Protein AF-A0A820KNE7-F1 (afdb_monomer_lite)

Sequence (239 aa):
NTIDEIVLHLETNQNQSVKHLTWHYEMLQKHEEEEENKPKLEQQICINPHEDADQHPFRLLVAPSRFLTDLTWINDERVKELLPGMVKIRIHCVGINFRDVLKSRGLYPHTRTFAQLDQDQPHVDRDTAPGSDFVGTIVRTCPTTKFQPGDRVVGISAHGVLHSHAVVHSSQIICIPSDFPLTDEQLSVMPAVCLTVIYSLKYRVHLRAGQTVLIHAATGGAGQICIQYCQYIGARVIA

pLDDT: mean 77.76, std 22.0, range [31.91, 98.31]

Foldseek 3Di:
DVVVVVLVVLVVDPDPVSVVVVVVVVVVVVVVVVVVCVVVQVVFFDPDCPPPCPPFKWAWDLDPVLDPVPTTIGTDPPDDDDDAQKFKWQFDDFAFDPLLNCLSNVNHPCPVVVVVVPPPDPPDCLDSHGTFWTWTFTCGDDPNAPDDGGFTKIFTDSRHDRISMDMDGNVGIDGDDPVRPDDRHRRRNDHVLVCVLCCCDCPPVVDAAAAEDEQPPLVDPSNVNNVVVCVVRNYHYDD

Organism: NCBI:txid433720

Radius of gyration: 22.9 Å; chains: 1; bounding box: 75×35×48 Å

Structure (mmCIF, N/CA/C/O backbone):
data_AF-A0A820KNE7-F1
#
_entry.id   AF-A0A820KNE7-F1
#
loop_
_atom_site.group_PDB
_atom_site.id
_atom_site.type_symbol
_atom_site.label_atom_id
_atom_site.label_alt_id
_atom_site.label_comp_id
_atom_site.label_asym_id
_atom_site.label_entity_id
_atom_site.label_seq_id
_atom_site.pdbx_PDB_ins_code
_atom_site.Cartn_x
_atom_site.Cartn_y
_atom_site.Cartn_z
_atom_site.occupancy
_atom_site.B_iso_or_equiv
_atom_site.auth_seq_id
_atom_site.auth_comp_id
_atom_site.auth_asym_id
_atom_site.auth_atom_id
_atom_site.pdbx_PDB_model_num
ATOM 1 N N . ASN A 1 1 ? 53.962 -9.055 6.353 1.00 54.31 1 ASN A N 1
ATOM 2 C CA . ASN A 1 1 ? 54.910 -9.654 7.324 1.00 54.31 1 ASN A CA 1
ATOM 3 C C . ASN A 1 1 ? 54.547 -9.385 8.779 1.00 54.31 1 ASN A C 1
ATOM 5 O O . ASN A 1 1 ? 54.303 -10.359 9.461 1.00 54.31 1 ASN A O 1
ATOM 9 N N . THR A 1 2 ? 54.422 -8.144 9.273 1.00 45.78 2 THR A N 1
ATOM 10 C CA . THR A 1 2 ? 53.964 -7.910 10.670 1.00 45.78 2 THR A CA 1
ATOM 11 C C . THR A 1 2 ? 52.441 -8.008 10.839 1.00 45.78 2 THR A C 1
ATOM 13 O O . THR A 1 2 ? 51.958 -8.353 11.908 1.00 45.78 2 THR A O 1
ATOM 16 N N . ILE A 1 3 ? 51.672 -7.716 9.783 1.00 41.72 3 ILE A N 1
ATOM 17 C CA . ILE A 1 3 ? 50.199 -7.785 9.798 1.00 41.72 3 ILE A CA 1
ATOM 18 C C . ILE A 1 3 ? 49.717 -9.239 9.746 1.00 41.72 3 ILE A C 1
ATOM 20 O O . ILE A 1 3 ? 48.839 -9.612 10.516 1.00 41.72 3 ILE A O 1
ATOM 24 N N . ASP A 1 4 ? 50.339 -10.072 8.914 1.00 45.38 4 ASP A N 1
ATOM 25 C CA . ASP A 1 4 ? 49.953 -11.480 8.753 1.00 45.38 4 ASP A CA 1
ATOM 26 C C . ASP A 1 4 ? 50.187 -12.293 10.038 1.00 45.38 4 ASP A C 1
ATOM 28 O O . ASP A 1 4 ? 49.366 -13.130 10.406 1.00 45.38 4 ASP A O 1
ATOM 32 N N . GLU A 1 5 ? 51.253 -11.986 10.787 1.00 47.03 5 GLU A N 1
ATOM 33 C CA . GLU A 1 5 ? 51.517 -12.590 12.101 1.00 47.03 5 GLU A CA 1
ATOM 34 C C . GLU A 1 5 ? 50.499 -12.150 13.166 1.00 47.03 5 GLU A C 1
ATOM 36 O O . GLU A 1 5 ? 50.118 -12.950 14.021 1.00 47.03 5 GLU A O 1
ATOM 41 N N . ILE A 1 6 ? 50.004 -10.908 13.094 1.00 46.78 6 ILE A N 1
ATOM 42 C CA . ILE A 1 6 ? 48.945 -10.406 13.983 1.00 46.78 6 ILE A CA 1
ATOM 43 C C . ILE A 1 6 ? 47.608 -11.082 13.654 1.00 46.78 6 ILE A C 1
ATOM 45 O O . ILE A 1 6 ? 46.899 -11.485 14.574 1.00 46.78 6 ILE A O 1
ATOM 49 N N . VAL A 1 7 ? 47.274 -11.268 12.373 1.00 50.38 7 VAL A N 1
ATOM 50 C CA . VAL A 1 7 ? 46.043 -11.961 11.951 1.00 50.38 7 VAL A CA 1
ATOM 51 C C . VAL A 1 7 ? 46.057 -13.423 12.402 1.00 50.38 7 VAL A C 1
ATOM 53 O O . VAL A 1 7 ? 45.104 -13.866 13.038 1.00 50.38 7 VAL A O 1
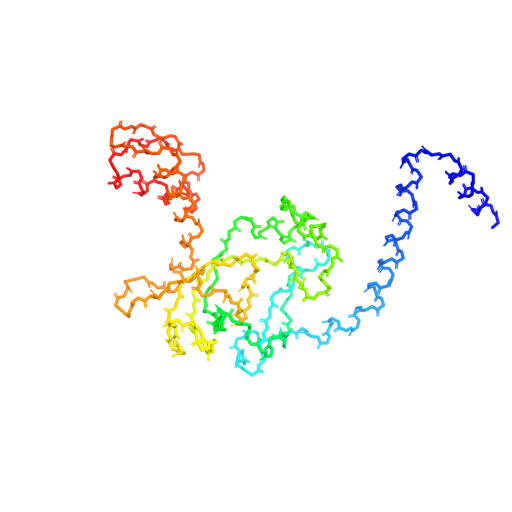ATOM 56 N N . LEU A 1 8 ? 47.168 -14.144 12.215 1.00 50.00 8 LEU A N 1
ATOM 57 C CA . LEU A 1 8 ? 47.288 -15.549 12.633 1.00 50.00 8 LEU A CA 1
ATOM 58 C C . LEU A 1 8 ? 47.199 -15.722 14.168 1.00 50.00 8 LEU A C 1
ATOM 60 O O . LEU A 1 8 ? 46.616 -16.683 14.681 1.00 50.00 8 LEU A O 1
ATOM 64 N N . HIS A 1 9 ? 47.754 -14.769 14.927 1.00 48.66 9 HIS A N 1
ATOM 65 C CA . HIS A 1 9 ? 47.694 -14.767 16.394 1.00 48.66 9 HIS A CA 1
ATOM 66 C C . HIS A 1 9 ? 46.295 -14.422 16.937 1.00 48.66 9 HIS A C 1
ATOM 68 O O . HIS A 1 9 ? 45.914 -14.844 18.032 1.00 48.66 9 HIS A O 1
ATOM 74 N N . LEU A 1 10 ? 45.511 -13.668 16.164 1.00 42.69 10 LEU A N 1
ATOM 75 C CA . LEU A 1 10 ? 44.127 -13.332 16.477 1.00 42.69 10 LEU A CA 1
ATOM 76 C C . LEU A 1 10 ? 43.152 -14.452 16.064 1.00 42.69 10 LEU A C 1
ATOM 78 O O . LEU A 1 10 ? 42.182 -14.691 16.774 1.00 42.69 10 LEU A O 1
ATOM 82 N N . GLU A 1 11 ? 43.418 -15.199 14.992 1.00 46.94 11 GLU A N 1
ATOM 83 C CA . GLU A 1 11 ? 42.582 -16.336 14.560 1.00 46.94 11 GLU A CA 1
ATOM 84 C C . GLU A 1 11 ? 42.648 -17.544 15.507 1.00 46.94 11 GLU A C 1
ATOM 86 O O . GLU A 1 11 ? 41.662 -18.264 15.681 1.00 46.94 11 GLU A O 1
ATOM 91 N N . THR A 1 12 ? 43.790 -17.751 16.166 1.00 52.97 12 THR A N 1
ATOM 92 C CA . THR A 1 12 ? 43.990 -18.850 17.130 1.00 52.97 12 THR A CA 1
ATOM 93 C C . THR A 1 12 ? 43.339 -18.598 18.493 1.00 52.97 12 THR A C 1
ATOM 95 O O . THR A 1 12 ? 43.062 -19.548 19.226 1.00 52.97 12 THR A O 1
ATOM 98 N N . ASN A 1 13 ? 43.014 -17.344 18.821 1.00 47.03 13 ASN A N 1
ATOM 99 C CA . ASN A 1 13 ? 42.253 -16.984 20.014 1.00 47.03 13 ASN A CA 1
ATOM 100 C C . ASN A 1 13 ? 40.797 -16.707 19.627 1.00 47.03 13 ASN A C 1
ATOM 102 O O . ASN A 1 13 ? 40.496 -15.674 19.039 1.00 47.03 13 ASN A O 1
ATOM 106 N N . GLN A 1 14 ? 39.876 -17.607 19.988 1.00 49.91 14 GLN A N 1
ATOM 107 C CA . GLN A 1 14 ? 38.431 -17.481 19.733 1.00 49.91 14 GLN A CA 1
ATOM 108 C C . GLN A 1 14 ? 37.774 -16.318 20.510 1.00 49.91 14 GLN A C 1
ATOM 110 O O . GLN A 1 14 ? 36.895 -16.521 21.345 1.00 49.91 14 GLN A O 1
ATOM 115 N N . ASN A 1 15 ? 38.169 -15.079 20.230 1.00 47.88 15 ASN A N 1
ATOM 116 C CA . ASN A 1 15 ? 37.560 -13.874 20.769 1.00 47.88 15 ASN A CA 1
ATOM 117 C C . ASN A 1 15 ? 36.723 -13.191 19.684 1.00 47.88 15 ASN A C 1
ATOM 119 O O . ASN A 1 15 ? 37.193 -12.922 18.578 1.00 47.88 15 ASN A O 1
ATOM 123 N N . GLN A 1 16 ? 35.465 -12.883 20.012 1.00 46.56 16 GLN A N 1
ATOM 124 C CA . GLN A 1 16 ? 34.493 -12.243 19.110 1.00 46.56 16 GLN A CA 1
ATOM 125 C C . GLN A 1 16 ? 35.001 -10.932 18.478 1.00 46.56 16 GLN A C 1
ATOM 127 O O . GLN A 1 16 ? 34.547 -10.555 17.400 1.00 46.56 16 GLN A O 1
ATOM 132 N N . SER A 1 17 ? 35.978 -10.276 19.103 1.00 41.97 17 SER A N 1
ATOM 133 C CA . SER A 1 17 ? 36.625 -9.052 18.623 1.00 41.97 17 SER A CA 1
ATOM 134 C C . SER A 1 17 ? 37.390 -9.236 17.304 1.00 41.97 17 SER A C 1
ATOM 136 O O . SER A 1 17 ? 37.474 -8.300 16.515 1.00 41.97 17 SER A O 1
ATOM 138 N N . VAL A 1 18 ? 37.909 -10.439 17.031 1.00 43.34 18 VAL A N 1
ATOM 139 C CA . VAL A 1 18 ? 38.691 -10.738 15.816 1.00 43.34 18 VAL A CA 1
ATOM 140 C C . VAL A 1 18 ? 37.779 -10.885 14.606 1.00 43.34 18 VAL A C 1
ATOM 142 O O . VAL A 1 18 ? 38.032 -10.275 13.574 1.00 43.34 18 VAL A O 1
ATOM 145 N N . LYS A 1 19 ? 36.631 -11.556 14.776 1.00 43.91 19 LYS A N 1
ATOM 146 C CA . LYS A 1 19 ? 35.581 -11.633 13.744 1.00 43.91 19 LYS A CA 1
ATOM 147 C C . LYS A 1 19 ? 35.115 -10.251 13.285 1.00 43.91 19 LYS A C 1
ATOM 149 O O . LYS A 1 19 ? 34.770 -10.080 12.124 1.00 43.91 19 LYS A O 1
ATOM 154 N N . HIS A 1 20 ? 35.117 -9.265 14.181 1.00 39.12 20 HIS A N 1
ATOM 155 C CA . HIS A 1 20 ? 34.718 -7.897 13.857 1.00 39.12 20 HIS A CA 1
ATOM 156 C C . HIS A 1 20 ? 35.764 -7.147 13.010 1.00 39.12 20 HIS A C 1
ATOM 158 O O . HIS A 1 20 ? 35.392 -6.304 12.195 1.00 39.12 20 HIS A O 1
ATOM 164 N N . LEU A 1 21 ? 37.058 -7.447 13.181 1.00 36.91 21 LEU A N 1
ATOM 165 C CA . LEU A 1 21 ? 38.153 -6.824 12.427 1.00 36.91 21 LEU A CA 1
ATOM 166 C C . LEU A 1 21 ? 38.341 -7.469 11.049 1.00 36.91 21 LEU A C 1
ATOM 168 O O . LEU A 1 21 ? 38.461 -6.741 10.066 1.00 36.91 21 LEU A O 1
ATOM 172 N N . THR A 1 22 ? 38.266 -8.801 10.955 1.00 42.16 22 THR A N 1
ATOM 173 C CA . THR A 1 22 ? 38.274 -9.513 9.664 1.00 42.16 22 THR A CA 1
ATOM 174 C C . THR A 1 22 ? 3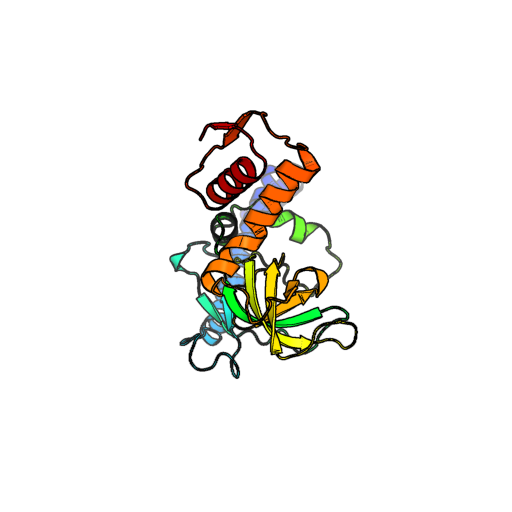7.066 -9.104 8.813 1.00 42.16 22 THR A C 1
ATOM 176 O O . THR A 1 22 ? 37.216 -8.815 7.632 1.00 42.16 22 THR A O 1
ATOM 179 N N . TRP A 1 23 ? 35.891 -8.923 9.434 1.00 43.69 23 TRP A N 1
ATOM 180 C CA . TRP A 1 23 ? 34.695 -8.403 8.760 1.00 43.69 23 TRP A CA 1
ATOM 181 C C . TRP A 1 23 ? 34.839 -6.948 8.289 1.00 43.69 23 TRP A C 1
ATOM 183 O O . TRP A 1 23 ? 34.362 -6.608 7.211 1.00 43.69 23 TRP A O 1
ATOM 193 N N . HIS A 1 24 ? 35.502 -6.076 9.061 1.00 38.62 24 HIS A N 1
ATOM 194 C CA . HIS A 1 24 ? 35.775 -4.702 8.619 1.00 38.62 24 HIS A CA 1
ATOM 195 C C . HIS A 1 24 ? 36.691 -4.676 7.389 1.00 38.62 24 HIS A C 1
ATOM 197 O O . HIS A 1 24 ? 36.483 -3.867 6.492 1.00 38.62 24 HIS A O 1
ATOM 203 N N . TYR A 1 25 ? 37.672 -5.579 7.332 1.00 40.03 25 TYR A N 1
ATOM 204 C CA . TYR A 1 25 ? 38.573 -5.718 6.191 1.00 40.03 25 TYR A CA 1
ATOM 205 C C . TYR A 1 25 ? 37.847 -6.266 4.950 1.00 40.03 25 TYR A C 1
ATOM 207 O O . TYR A 1 25 ? 37.956 -5.690 3.872 1.00 40.03 25 TYR A O 1
ATOM 215 N N . GLU A 1 26 ? 37.010 -7.294 5.112 1.00 43.22 26 GLU A N 1
ATOM 216 C CA . GLU A 1 26 ? 36.145 -7.822 4.043 1.00 43.22 26 GLU A CA 1
ATOM 217 C C . GLU A 1 26 ? 35.104 -6.794 3.556 1.00 43.22 26 GLU A C 1
ATOM 219 O O . GLU A 1 26 ? 34.767 -6.766 2.375 1.00 43.22 26 GLU A O 1
ATOM 224 N N . MET A 1 27 ? 34.600 -5.923 4.440 1.00 42.47 27 MET A N 1
ATOM 225 C CA . MET A 1 27 ? 33.712 -4.807 4.080 1.00 42.47 27 MET A CA 1
ATOM 226 C C . MET A 1 27 ? 34.433 -3.720 3.286 1.00 42.47 27 MET A C 1
ATOM 228 O O . MET A 1 27 ? 33.837 -3.160 2.371 1.00 42.47 27 MET A O 1
ATOM 232 N N . LEU A 1 28 ? 35.691 -3.418 3.616 1.00 37.81 28 LEU A N 1
ATOM 233 C CA . LEU A 1 28 ? 36.501 -2.472 2.846 1.00 37.81 28 LEU A CA 1
ATOM 234 C C . LEU A 1 28 ? 36.795 -3.020 1.445 1.00 37.81 28 LEU A C 1
ATOM 236 O O . LEU A 1 28 ? 36.650 -2.279 0.479 1.00 37.81 28 LEU A O 1
ATOM 240 N N . GLN A 1 29 ? 37.068 -4.323 1.318 1.00 40.75 29 GLN A N 1
ATOM 241 C CA . GLN A 1 29 ? 37.230 -4.958 0.005 1.00 40.75 29 GLN A CA 1
ATOM 242 C C . GLN A 1 29 ? 35.920 -5.030 -0.793 1.00 40.75 29 GLN A C 1
ATOM 244 O O . GLN A 1 29 ? 35.926 -4.776 -1.992 1.00 40.75 29 GLN A O 1
ATOM 249 N N . LYS A 1 30 ? 34.772 -5.277 -0.145 1.00 47.22 30 LYS A N 1
ATOM 250 C CA . LYS A 1 30 ? 33.457 -5.182 -0.809 1.00 47.22 30 LYS A CA 1
ATOM 251 C C . LYS A 1 30 ? 33.106 -3.763 -1.241 1.00 47.22 30 LYS A C 1
ATOM 253 O O . LYS A 1 30 ? 32.484 -3.592 -2.281 1.00 47.22 30 LYS A O 1
ATOM 258 N N . HIS A 1 31 ? 33.493 -2.753 -0.464 1.00 43.25 31 HIS A N 1
ATOM 259 C CA . HIS A 1 31 ? 33.342 -1.356 -0.863 1.00 43.25 31 HIS A CA 1
ATOM 260 C C . HIS A 1 31 ? 34.229 -1.009 -2.070 1.00 43.25 31 HIS A C 1
ATOM 262 O O . HIS A 1 31 ? 33.774 -0.266 -2.935 1.00 43.25 31 HIS A O 1
ATOM 268 N N . GLU A 1 32 ? 35.439 -1.571 -2.167 1.00 38.09 32 GLU A N 1
ATOM 269 C CA . GLU A 1 32 ? 36.312 -1.434 -3.345 1.00 38.09 32 GLU A CA 1
ATOM 270 C C . GLU A 1 32 ? 35.742 -2.166 -4.582 1.00 38.09 32 GLU A C 1
ATOM 272 O O . GLU A 1 32 ? 35.725 -1.590 -5.669 1.00 38.09 32 GLU A O 1
ATOM 277 N N . GLU A 1 33 ? 35.168 -3.368 -4.431 1.00 41.47 33 GLU A N 1
ATOM 278 C CA . GLU A 1 33 ? 34.456 -4.075 -5.517 1.00 41.47 33 GLU A CA 1
ATOM 279 C C . GLU A 1 33 ? 33.157 -3.356 -5.953 1.00 41.47 33 GLU A C 1
ATOM 281 O O . GLU A 1 33 ? 32.804 -3.342 -7.137 1.00 41.47 33 GLU A O 1
ATOM 286 N N . GLU A 1 34 ? 32.427 -2.727 -5.023 1.00 45.66 34 GLU A N 1
ATOM 287 C CA . GLU A 1 34 ? 31.260 -1.885 -5.331 1.00 45.66 34 GLU A CA 1
ATOM 288 C C . GLU A 1 34 ? 31.659 -0.576 -6.039 1.00 45.66 34 GLU A C 1
ATOM 290 O O . GLU A 1 34 ? 30.926 -0.108 -6.917 1.00 45.66 34 GLU A O 1
ATOM 295 N N . GLU A 1 35 ? 32.831 -0.005 -5.730 1.00 38.88 35 GLU A N 1
ATOM 296 C CA . GLU A 1 35 ? 33.394 1.126 -6.479 1.00 38.88 35 GLU A CA 1
ATOM 297 C C . GLU A 1 35 ? 33.803 0.743 -7.905 1.00 38.88 35 GLU A C 1
ATOM 299 O O . GLU A 1 35 ? 33.579 1.532 -8.825 1.00 38.88 35 GLU A O 1
ATOM 304 N N . GLU A 1 36 ? 34.303 -0.473 -8.129 1.00 41.84 36 GLU A N 1
ATOM 305 C CA . GLU A 1 36 ? 34.643 -0.976 -9.468 1.00 41.84 36 GLU A CA 1
ATOM 306 C C . GLU A 1 36 ? 33.392 -1.182 -10.359 1.00 41.84 36 GLU A C 1
ATOM 308 O O . GLU A 1 36 ? 33.470 -1.149 -11.590 1.00 41.84 36 GLU A O 1
ATOM 313 N N . ASN A 1 37 ? 32.200 -1.296 -9.751 1.00 43.31 37 ASN A N 1
ATOM 314 C CA . ASN A 1 37 ? 30.901 -1.413 -10.433 1.00 43.31 37 ASN A CA 1
ATOM 315 C C . ASN A 1 37 ? 30.123 -0.084 -10.589 1.00 43.31 37 ASN A C 1
ATOM 317 O O . ASN A 1 37 ? 29.091 -0.076 -11.273 1.00 43.31 37 ASN A O 1
ATOM 321 N N . LYS A 1 38 ? 30.611 1.050 -10.050 1.00 41.19 38 LYS A N 1
ATOM 322 C CA . LYS A 1 38 ? 30.052 2.404 -10.302 1.00 41.19 38 LYS A CA 1
ATOM 323 C C . LYS A 1 38 ? 29.743 2.696 -11.784 1.00 41.19 38 LYS A C 1
ATOM 325 O O . LYS A 1 38 ? 28.638 3.175 -12.051 1.00 41.19 38 LYS A O 1
ATOM 330 N N . PRO A 1 39 ? 30.616 2.359 -12.762 1.00 34.31 39 PRO A N 1
ATOM 331 C CA . PRO A 1 39 ? 30.352 2.689 -14.162 1.00 34.31 39 PRO A CA 1
ATOM 332 C C . PRO A 1 39 ? 29.144 1.955 -14.778 1.00 34.31 39 PRO A C 1
ATOM 334 O O . PRO A 1 39 ? 28.647 2.391 -15.813 1.00 34.31 39 PRO A O 1
ATOM 337 N N . LYS A 1 40 ? 28.629 0.869 -14.168 1.00 49.03 40 LYS A N 1
ATOM 338 C CA . LYS A 1 40 ? 27.424 0.159 -14.654 1.00 49.03 40 LYS A CA 1
ATOM 339 C C . LYS A 1 40 ? 26.108 0.740 -14.132 1.00 49.03 40 LYS A C 1
ATOM 341 O O . LYS A 1 40 ? 25.086 0.589 -14.796 1.00 49.03 40 LYS A O 1
ATOM 346 N N . LEU A 1 41 ? 26.115 1.394 -12.969 1.00 47.97 41 LEU A N 1
ATOM 347 C CA . LEU A 1 41 ? 24.926 2.022 -12.376 1.00 47.97 41 LEU A CA 1
ATOM 348 C C . LEU A 1 41 ? 24.608 3.373 -13.029 1.00 47.97 41 LEU A C 1
ATOM 350 O O . LEU A 1 41 ? 23.441 3.667 -13.282 1.00 47.97 41 LEU A O 1
ATOM 354 N N . GLU A 1 42 ? 25.634 4.149 -13.387 1.00 48.25 42 GLU A N 1
ATOM 355 C CA . GLU A 1 42 ? 25.482 5.422 -14.111 1.00 48.25 42 GLU A CA 1
ATOM 356 C C . GLU A 1 42 ? 24.842 5.239 -15.500 1.00 48.25 42 GLU A C 1
ATOM 358 O O . GLU A 1 42 ? 24.100 6.101 -15.963 1.00 48.25 42 GLU A O 1
ATOM 363 N N . GLN A 1 43 ? 25.050 4.079 -16.135 1.00 49.41 43 GLN A N 1
ATOM 364 C CA . GLN A 1 43 ? 24.477 3.728 -17.443 1.00 49.41 43 GLN A CA 1
ATOM 365 C C . GLN A 1 43 ? 22.999 3.298 -17.390 1.00 49.41 43 GLN A C 1
ATOM 367 O O . GLN A 1 43 ? 22.394 3.074 -18.436 1.00 49.41 43 GLN A O 1
ATOM 372 N N . GLN A 1 44 ? 22.410 3.168 -16.196 1.00 58.12 44 GLN A N 1
ATOM 373 C CA . GLN A 1 44 ? 21.018 2.736 -16.008 1.00 58.12 44 GLN A CA 1
ATOM 374 C C . GLN A 1 44 ? 20.102 3.848 -15.490 1.00 58.12 44 GLN A C 1
ATOM 376 O O . GLN A 1 44 ? 18.916 3.592 -15.287 1.00 58.12 44 GLN A O 1
ATOM 381 N N . ILE A 1 45 ? 20.630 5.056 -15.264 1.00 61.62 45 ILE A N 1
ATOM 382 C CA . ILE A 1 45 ? 19.869 6.187 -14.728 1.00 61.62 45 ILE A CA 1
ATOM 383 C C . ILE A 1 45 ? 18.779 6.588 -15.726 1.00 61.62 45 ILE A C 1
ATOM 385 O O . ILE A 1 45 ? 19.052 6.968 -16.864 1.00 61.62 45 ILE A O 1
ATOM 389 N N . CYS A 1 46 ? 17.527 6.527 -15.280 1.00 58.69 46 CYS A N 1
ATOM 390 C CA . CYS A 1 46 ? 16.385 6.988 -16.052 1.00 58.69 46 CYS A CA 1
ATOM 391 C C . CYS A 1 46 ? 16.288 8.512 -15.916 1.00 58.69 46 CYS A C 1
ATOM 393 O O . CYS A 1 46 ? 15.959 9.031 -14.849 1.00 58.69 46 CYS A O 1
ATOM 395 N N . ILE A 1 47 ? 16.602 9.229 -16.997 1.00 57.69 47 ILE A N 1
ATOM 396 C CA . ILE A 1 47 ? 16.692 10.697 -16.990 1.00 57.69 47 ILE A CA 1
ATOM 397 C C . ILE A 1 47 ? 15.292 11.345 -16.975 1.00 57.69 47 ILE A C 1
ATOM 399 O O . ILE A 1 47 ? 15.140 12.407 -16.384 1.00 57.69 47 ILE A O 1
ATOM 403 N N . ASN A 1 48 ? 14.259 10.676 -17.519 1.00 60.84 48 ASN A N 1
ATOM 404 C CA . ASN A 1 48 ? 12.874 11.174 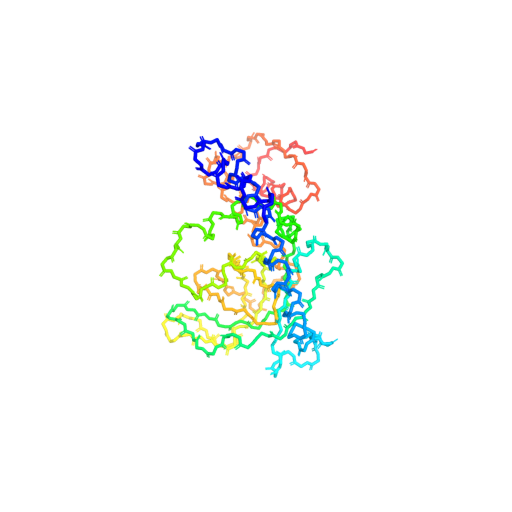-17.587 1.00 60.84 48 ASN A CA 1
ATOM 405 C C . ASN A 1 48 ? 11.832 10.072 -17.268 1.00 60.84 48 ASN A C 1
ATOM 407 O O . ASN A 1 48 ? 11.287 9.456 -18.186 1.00 60.84 48 ASN A O 1
ATOM 411 N N . PRO A 1 49 ? 11.470 9.841 -15.993 1.00 60.69 49 PRO A N 1
ATOM 412 C CA . PRO A 1 49 ? 10.550 8.772 -15.575 1.00 60.69 49 PRO A CA 1
ATOM 413 C C . PRO A 1 49 ? 9.062 8.998 -15.939 1.00 60.69 49 PRO A C 1
ATOM 415 O O . PRO A 1 49 ? 8.180 8.388 -15.348 1.00 60.69 49 PRO A O 1
ATOM 418 N N . HIS A 1 50 ? 8.717 9.858 -16.897 1.00 61.25 50 HIS A N 1
ATOM 419 C CA . HIS A 1 50 ? 7.306 10.135 -17.220 1.00 61.25 50 HIS A CA 1
ATOM 420 C C . HIS A 1 50 ? 6.958 10.064 -18.706 1.00 61.25 50 HIS A C 1
ATOM 422 O O . HIS A 1 50 ? 5.825 9.717 -19.030 1.00 61.25 50 HIS A O 1
ATOM 428 N N . GLU A 1 51 ? 7.899 10.339 -19.609 1.00 61.72 51 GLU A N 1
ATOM 429 C CA . GLU A 1 51 ? 7.577 10.470 -21.036 1.00 61.72 51 GLU A CA 1
ATOM 430 C C . GLU A 1 51 ? 7.547 9.128 -21.779 1.00 61.72 51 GLU A C 1
ATOM 432 O O . GLU A 1 51 ? 6.872 9.033 -22.799 1.00 61.72 51 GLU A O 1
ATOM 437 N N . ASP A 1 52 ? 8.201 8.078 -21.256 1.00 66.06 52 ASP A N 1
ATOM 438 C CA . ASP A 1 52 ? 8.292 6.794 -21.967 1.00 66.06 52 ASP A CA 1
ATOM 439 C C . ASP A 1 52 ? 8.268 5.538 -21.076 1.00 66.06 52 ASP A C 1
ATOM 441 O O . ASP A 1 52 ? 8.903 4.524 -21.359 1.00 66.06 52 ASP A O 1
ATO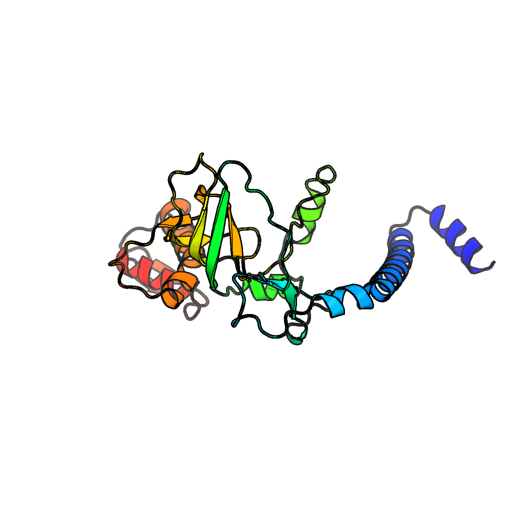M 445 N N . ALA A 1 53 ? 7.509 5.583 -19.979 1.00 74.75 53 ALA A N 1
ATOM 446 C CA . ALA A 1 53 ? 7.420 4.486 -19.007 1.00 74.75 53 ALA A CA 1
ATOM 447 C C . ALA A 1 53 ? 6.925 3.144 -19.596 1.00 74.75 53 ALA A C 1
ATOM 449 O O . ALA A 1 53 ? 7.166 2.089 -19.006 1.00 74.75 53 ALA A O 1
ATOM 450 N N . ASP A 1 54 ? 6.200 3.179 -20.723 1.00 77.25 54 ASP A N 1
ATOM 451 C CA . ASP A 1 54 ? 5.713 1.980 -21.421 1.00 77.25 54 ASP A CA 1
ATOM 452 C C . ASP A 1 54 ? 6.812 1.268 -22.214 1.00 77.25 54 ASP A C 1
ATOM 454 O O . ASP A 1 54 ? 6.836 0.036 -22.232 1.00 77.25 54 ASP A O 1
ATOM 458 N N . GLN A 1 55 ? 7.724 2.013 -22.848 1.00 76.31 55 GLN A N 1
ATOM 459 C CA . GLN A 1 55 ? 8.844 1.428 -23.597 1.00 76.31 55 GLN A CA 1
ATOM 460 C C . GLN A 1 55 ? 10.061 1.203 -22.699 1.00 76.31 55 GLN A C 1
ATOM 462 O O . GLN A 1 55 ? 10.774 0.216 -22.867 1.00 76.31 55 GLN A O 1
ATOM 467 N N . HIS A 1 56 ? 10.250 2.070 -21.703 1.00 81.81 56 HIS A N 1
ATOM 468 C CA . HIS A 1 56 ? 11.380 2.062 -20.782 1.00 81.81 56 HIS A CA 1
ATOM 469 C C . HIS A 1 56 ? 10.874 2.036 -19.331 1.00 81.81 56 HIS A C 1
ATOM 471 O O . HIS A 1 56 ? 10.817 3.074 -18.661 1.00 81.81 56 HIS A O 1
ATOM 477 N N . PRO A 1 57 ? 10.469 0.857 -18.814 1.00 86.69 57 PRO A N 1
ATOM 478 C CA . PRO A 1 57 ? 10.068 0.740 -17.424 1.00 86.69 57 PRO A CA 1
ATOM 479 C C . PRO A 1 57 ? 11.226 1.121 -16.500 1.00 86.69 57 PRO A C 1
ATOM 481 O O . PRO A 1 57 ? 12.373 0.766 -16.753 1.00 86.69 57 PRO A O 1
ATOM 484 N N . PHE A 1 58 ? 10.919 1.808 -15.407 1.00 87.62 58 PHE A N 1
ATOM 485 C CA . PHE A 1 58 ? 11.882 2.221 -14.387 1.00 87.62 58 PHE A CA 1
ATOM 486 C C . PHE A 1 58 ? 11.415 1.871 -12.970 1.00 87.62 58 PHE A C 1
ATOM 488 O O . PHE A 1 58 ? 10.232 1.586 -12.738 1.00 87.62 58 PHE A O 1
ATOM 495 N N . ARG A 1 59 ? 12.345 1.963 -12.017 1.00 89.44 59 ARG A N 1
ATOM 496 C CA . ARG A 1 59 ? 12.145 1.798 -10.573 1.00 89.44 59 ARG A CA 1
ATOM 497 C C . ARG A 1 59 ? 13.037 2.715 -9.753 1.00 89.44 59 ARG A C 1
ATOM 499 O O . ARG A 1 59 ? 14.083 3.151 -10.227 1.00 89.44 59 ARG A O 1
ATOM 506 N N . LEU A 1 60 ? 12.652 2.960 -8.506 1.00 88.50 60 LEU A N 1
ATOM 507 C CA . LEU A 1 60 ? 13.480 3.693 -7.561 1.00 88.50 60 LEU A CA 1
ATOM 508 C C . LEU A 1 60 ? 14.547 2.769 -6.971 1.00 88.50 60 LEU A C 1
ATOM 510 O O . LEU A 1 60 ? 14.232 1.744 -6.362 1.00 88.50 60 LEU A O 1
ATOM 514 N N . LEU A 1 61 ? 15.807 3.161 -7.114 1.00 84.69 61 LEU A N 1
ATOM 515 C CA . LEU A 1 61 ? 16.939 2.551 -6.439 1.00 84.69 61 LEU A CA 1
ATOM 516 C C . LEU A 1 61 ? 17.205 3.275 -5.116 1.00 84.69 61 LEU A C 1
ATOM 518 O O . LEU A 1 61 ? 17.371 4.496 -5.072 1.00 84.69 61 LEU A O 1
ATOM 522 N N . VAL A 1 62 ? 17.298 2.501 -4.035 1.00 82.12 62 VAL A N 1
ATOM 523 C CA . VAL A 1 62 ? 17.829 2.991 -2.760 1.00 82.12 62 VAL A CA 1
ATOM 524 C C . VAL A 1 62 ? 19.347 2.865 -2.797 1.00 82.12 62 VAL A C 1
ATOM 526 O O . VAL A 1 62 ? 19.872 1.754 -2.749 1.00 82.12 62 VAL A O 1
ATOM 529 N N . ALA A 1 63 ? 20.046 3.998 -2.874 1.00 74.19 63 ALA A N 1
ATOM 530 C CA . ALA A 1 63 ? 21.503 4.020 -2.928 1.00 74.19 63 ALA A CA 1
ATOM 531 C C . ALA A 1 63 ? 22.148 3.418 -1.659 1.00 74.19 63 ALA A C 1
ATOM 533 O O . ALA A 1 63 ? 21.604 3.574 -0.555 1.00 74.19 63 ALA A O 1
ATOM 534 N N . PRO A 1 64 ? 23.341 2.795 -1.773 1.00 72.81 64 PRO A N 1
ATOM 535 C CA . PRO A 1 64 ? 24.090 2.277 -0.625 1.00 72.81 64 PRO A CA 1
ATOM 536 C C . PRO A 1 64 ? 24.379 3.326 0.456 1.00 72.81 64 PRO A C 1
ATOM 538 O O . PRO A 1 64 ? 24.418 2.981 1.635 1.00 72.81 64 PRO A O 1
ATOM 541 N N . SER A 1 65 ? 24.504 4.605 0.078 1.00 74.56 65 SER A N 1
ATOM 542 C CA . SER A 1 65 ? 24.714 5.736 0.996 1.00 74.56 65 SER A CA 1
ATOM 543 C C . SER A 1 65 ? 23.572 5.935 1.999 1.00 74.56 65 SER A C 1
ATOM 545 O O . SER A 1 65 ? 23.761 6.545 3.053 1.00 74.56 65 SER A O 1
ATOM 547 N N . ARG A 1 66 ? 22.367 5.437 1.677 1.00 79.81 66 ARG A N 1
ATOM 548 C CA . ARG A 1 66 ? 21.131 5.605 2.457 1.00 79.81 66 ARG A CA 1
ATOM 549 C C . ARG A 1 66 ? 20.734 7.064 2.697 1.00 79.81 66 ARG A C 1
ATOM 551 O O . ARG A 1 66 ? 19.870 7.320 3.541 1.00 79.81 66 ARG A O 1
ATOM 558 N N . PHE A 1 67 ? 21.318 8.041 2.003 1.00 81.31 67 PHE A N 1
ATOM 559 C CA . PHE A 1 67 ? 20.802 9.408 2.012 1.00 81.31 67 PHE A CA 1
ATOM 560 C C . PHE A 1 67 ? 19.599 9.506 1.075 1.00 81.31 67 PHE A C 1
ATOM 562 O O . PHE A 1 67 ? 19.603 8.962 -0.024 1.00 81.31 67 PHE A O 1
ATOM 569 N N . LEU A 1 68 ? 18.543 10.196 1.517 1.00 86.62 68 LEU A N 1
ATOM 570 C CA . LEU A 1 68 ? 17.330 10.352 0.704 1.00 86.62 68 LEU A CA 1
ATOM 571 C C . LEU A 1 68 ? 17.589 11.165 -0.572 1.00 86.62 68 LEU A C 1
ATOM 573 O O . LEU A 1 68 ? 16.861 11.012 -1.544 1.00 86.62 68 LEU A O 1
ATOM 577 N N . THR A 1 69 ? 18.622 12.007 -0.564 1.00 87.62 69 THR A N 1
ATOM 578 C CA . THR A 1 69 ? 19.074 12.791 -1.721 1.00 87.62 69 THR A CA 1
ATOM 579 C C . THR A 1 69 ? 19.644 11.935 -2.841 1.00 87.62 69 THR A C 1
ATOM 581 O O . THR A 1 69 ? 19.678 12.390 -3.976 1.00 87.62 69 THR A O 1
ATOM 584 N N . ASP A 1 70 ? 20.054 10.705 -2.532 1.00 83.12 70 ASP A N 1
ATOM 585 C CA . ASP A 1 70 ? 20.748 9.822 -3.471 1.00 83.12 70 ASP A CA 1
ATOM 586 C C . ASP A 1 70 ? 19.784 8.786 -4.079 1.00 83.12 70 ASP A C 1
ATOM 588 O O . ASP A 1 70 ? 20.186 7.884 -4.817 1.00 83.12 70 ASP A O 1
ATOM 592 N N . LEU A 1 71 ? 18.488 8.893 -3.763 1.00 85.19 71 LEU A N 1
ATOM 593 C CA . LEU A 1 71 ? 17.443 8.095 -4.392 1.00 85.19 71 LEU A CA 1
ATOM 594 C C . LEU A 1 71 ? 17.411 8.396 -5.891 1.00 85.19 71 LEU A C 1
ATOM 596 O O . LEU A 1 71 ? 17.219 9.539 -6.299 1.00 85.19 71 LEU A O 1
ATOM 600 N N . THR A 1 72 ? 17.585 7.357 -6.703 1.00 85.12 72 THR A N 1
ATOM 601 C CA . THR A 1 72 ? 17.773 7.504 -8.150 1.00 85.12 72 THR A CA 1
ATOM 602 C C . THR A 1 72 ? 16.829 6.579 -8.902 1.00 85.12 72 THR A C 1
ATOM 604 O O . THR A 1 72 ? 16.637 5.430 -8.508 1.00 85.12 72 THR A O 1
ATOM 607 N N . TRP A 1 73 ? 16.232 7.064 -9.987 1.00 87.12 73 TRP A N 1
ATOM 608 C CA . TRP A 1 73 ? 15.446 6.224 -10.886 1.00 87.12 73 TRP A CA 1
ATOM 609 C C . TRP A 1 73 ? 16.372 5.461 -11.828 1.00 87.12 73 TRP A C 1
ATOM 611 O O . TRP A 1 73 ? 17.243 6.060 -12.454 1.00 87.12 73 TRP A O 1
ATOM 621 N N . ILE A 1 74 ? 16.167 4.152 -11.947 1.00 84.94 74 ILE A N 1
ATOM 622 C CA . ILE A 1 74 ? 16.904 3.293 -12.877 1.00 84.94 74 ILE A CA 1
ATOM 623 C C . ILE A 1 74 ? 15.949 2.481 -13.746 1.00 84.94 74 ILE A C 1
ATOM 625 O O . ILE A 1 74 ? 14.820 2.216 -13.330 1.00 84.94 74 ILE A O 1
ATOM 629 N N . ASN A 1 75 ? 16.398 2.055 -14.923 1.00 85.25 75 ASN A N 1
ATOM 630 C CA . ASN A 1 75 ? 15.627 1.154 -15.782 1.00 85.25 75 ASN A CA 1
ATOM 631 C C . ASN A 1 75 ? 15.327 -0.182 -15.067 1.00 85.25 75 ASN A C 1
ATOM 633 O O . ASN A 1 75 ? 16.150 -0.710 -14.317 1.00 85.25 75 ASN A O 1
ATOM 637 N N . ASP A 1 76 ? 14.137 -0.740 -15.299 1.00 82.94 76 ASP A N 1
ATOM 638 C CA . ASP A 1 76 ? 13.670 -2.002 -14.722 1.00 82.94 76 ASP A CA 1
ATOM 639 C C . ASP A 1 76 ? 13.126 -2.963 -15.786 1.00 82.94 76 ASP A C 1
ATOM 641 O O . ASP A 1 76 ? 11.927 -3.070 -16.042 1.00 82.94 76 ASP A O 1
ATOM 645 N N . GLU A 1 77 ? 14.035 -3.736 -16.371 1.00 79.25 77 GLU A N 1
ATOM 646 C CA . GLU A 1 77 ? 13.716 -4.767 -17.363 1.00 79.25 77 GLU A CA 1
ATOM 647 C C . GLU A 1 77 ? 13.603 -6.176 -16.757 1.00 79.25 77 GLU A C 1
ATOM 649 O O . GLU A 1 77 ? 13.524 -7.176 -17.478 1.00 79.25 77 GLU A O 1
ATOM 654 N N . ARG A 1 78 ? 13.608 -6.294 -15.420 1.00 74.25 78 ARG A N 1
ATOM 655 C CA . ARG A 1 78 ? 13.738 -7.592 -14.733 1.00 74.25 78 ARG A CA 1
ATOM 656 C C . ARG A 1 78 ? 12.546 -8.518 -14.972 1.00 74.25 78 ARG A C 1
ATOM 658 O O . ARG A 1 78 ? 12.684 -9.738 -14.916 1.00 74.25 78 ARG A O 1
ATOM 665 N N . VAL A 1 79 ? 11.367 -7.966 -15.263 1.00 71.94 79 VAL A N 1
ATOM 666 C CA . VAL A 1 79 ? 10.140 -8.755 -15.425 1.00 71.94 79 VAL A CA 1
ATOM 667 C C . VAL A 1 79 ? 9.862 -9.070 -16.893 1.00 71.94 79 VAL A C 1
ATOM 669 O O . VAL A 1 79 ? 9.226 -8.286 -17.604 1.00 71.94 79 VAL A O 1
ATOM 672 N N . LYS A 1 80 ? 10.225 -10.289 -17.304 1.00 72.81 80 LYS A N 1
ATOM 673 C CA . LYS A 1 80 ? 9.890 -10.844 -18.628 1.00 72.81 80 LYS A CA 1
ATOM 674 C C . LYS A 1 80 ? 8.646 -11.735 -18.587 1.00 72.81 80 LYS A C 1
ATOM 676 O O . LYS A 1 80 ? 7.694 -11.483 -19.329 1.00 72.81 80 LYS A O 1
ATOM 681 N N . GLU A 1 81 ? 8.565 -12.663 -17.638 1.00 84.06 81 GLU A N 1
ATOM 682 C CA . GLU A 1 81 ? 7.465 -13.636 -17.504 1.00 84.06 81 GLU A CA 1
ATOM 683 C C . GLU A 1 81 ? 6.708 -13.491 -16.173 1.00 84.06 81 GLU A C 1
ATOM 685 O O . GLU A 1 81 ? 7.247 -12.970 -15.198 1.00 84.06 81 GLU A O 1
ATOM 690 N N . LEU A 1 82 ? 5.432 -13.904 -16.138 1.00 88.44 82 LEU A N 1
ATOM 691 C CA . LEU A 1 82 ? 4.607 -13.883 -14.924 1.00 88.44 82 LEU A CA 1
ATOM 692 C C . LEU A 1 82 ? 4.444 -15.290 -14.357 1.00 88.44 82 LEU A C 1
ATOM 694 O O . LEU A 1 82 ? 3.963 -16.187 -15.047 1.00 88.44 82 LEU A O 1
ATOM 698 N N . LEU A 1 83 ? 4.769 -15.448 -13.075 1.00 89.62 83 LEU A N 1
ATOM 699 C CA . LEU A 1 83 ? 4.457 -16.663 -12.327 1.00 89.62 83 LEU A CA 1
ATOM 700 C C . LEU A 1 83 ? 2.932 -16.835 -12.158 1.00 89.62 83 LEU A C 1
ATOM 702 O O . LEU A 1 83 ? 2.187 -15.847 -12.205 1.00 89.62 83 LEU A O 1
ATOM 706 N N . PRO A 1 84 ? 2.445 -18.067 -11.914 1.00 90.19 84 PRO A N 1
ATOM 707 C CA . PRO A 1 84 ? 1.046 -18.313 -11.577 1.00 90.19 84 PRO A CA 1
ATOM 708 C C . PRO A 1 84 ? 0.540 -17.405 -10.451 1.00 90.19 84 PRO A C 1
ATOM 710 O O . PRO A 1 84 ? 1.223 -17.199 -9.452 1.00 90.19 84 PRO A O 1
ATOM 713 N N . GLY A 1 85 ? -0.664 -16.852 -10.615 1.00 89.50 85 GLY A N 1
ATOM 714 C CA . GLY A 1 85 ? -1.277 -15.968 -9.618 1.00 89.50 85 GLY A CA 1
ATOM 715 C C . GLY A 1 85 ? -0.775 -14.519 -9.633 1.00 89.50 85 GLY A C 1
ATOM 716 O O . GLY A 1 85 ? -1.351 -13.689 -8.924 1.00 89.50 85 GLY A O 1
ATOM 717 N N . MET A 1 86 ? 0.242 -14.193 -10.439 1.00 91.88 86 MET A N 1
ATOM 718 C CA . MET A 1 86 ? 0.795 -12.841 -10.555 1.00 91.88 86 MET A CA 1
ATOM 719 C C . MET A 1 86 ? 0.112 -12.014 -11.648 1.00 91.88 86 MET A C 1
ATOM 721 O O . MET A 1 86 ? -0.336 -12.533 -12.676 1.00 91.88 86 MET A O 1
ATOM 725 N N . VAL A 1 87 ? 0.101 -10.698 -11.447 1.00 94.25 87 VAL A N 1
ATOM 726 C CA . VAL A 1 87 ? -0.319 -9.702 -12.440 1.00 94.25 87 VAL A CA 1
ATOM 727 C C . VAL A 1 87 ? 0.746 -8.613 -12.575 1.00 94.25 87 VAL A C 1
ATOM 729 O O . VAL A 1 87 ? 1.405 -8.270 -11.594 1.00 94.25 87 VAL A O 1
ATOM 732 N N . LYS A 1 88 ? 0.923 -8.072 -13.786 1.00 94.25 88 LYS A N 1
ATOM 733 C CA . LYS A 1 88 ? 1.736 -6.876 -14.050 1.00 94.25 88 LYS A CA 1
ATOM 734 C C . LYS A 1 88 ? 0.817 -5.664 -14.105 1.00 94.25 88 LYS A C 1
ATOM 736 O O . LYS A 1 88 ? -0.172 -5.671 -14.840 1.00 94.25 88 LYS A O 1
ATOM 741 N N . ILE A 1 89 ? 1.173 -4.630 -13.360 1.00 95.06 89 ILE A N 1
ATOM 742 C CA . ILE A 1 89 ? 0.377 -3.419 -13.169 1.00 95.06 89 ILE A CA 1
ATOM 743 C C . ILE A 1 89 ? 1.214 -2.227 -13.604 1.00 95.06 89 ILE A C 1
ATOM 745 O O . ILE A 1 89 ? 2.356 -2.113 -13.168 1.00 95.06 89 ILE A O 1
ATOM 749 N N . ARG A 1 90 ? 0.652 -1.349 -14.436 1.00 95.19 90 ARG A N 1
ATOM 750 C CA . ARG A 1 90 ? 1.166 0.005 -14.652 1.00 95.19 90 ARG A CA 1
ATOM 751 C C . ARG A 1 90 ? 0.752 0.859 -13.463 1.00 95.19 90 ARG A C 1
ATOM 753 O O . ARG A 1 90 ? -0.440 1.026 -13.208 1.00 95.19 90 ARG A O 1
ATOM 760 N N . ILE A 1 91 ? 1.729 1.351 -12.718 1.00 95.56 91 ILE A N 1
ATOM 761 C CA . ILE A 1 91 ? 1.506 2.115 -11.494 1.00 95.56 91 ILE A CA 1
ATOM 762 C C . ILE A 1 91 ? 1.151 3.554 -11.861 1.00 95.56 91 ILE A C 1
ATOM 764 O O . ILE A 1 91 ? 1.828 4.180 -12.672 1.00 95.56 91 ILE A O 1
ATOM 768 N N . HIS A 1 92 ? 0.077 4.071 -11.271 1.00 95.00 92 HIS A N 1
ATOM 769 C CA . HIS A 1 92 ? -0.341 5.465 -11.427 1.00 95.00 92 HIS A CA 1
ATOM 770 C C . HIS A 1 92 ? 0.127 6.301 -10.238 1.00 95.00 92 HIS A C 1
ATOM 772 O O . HIS A 1 92 ? 0.696 7.377 -10.401 1.00 95.00 92 HIS A O 1
ATOM 778 N N . CYS A 1 93 ? -0.108 5.792 -9.027 1.00 95.75 93 CYS A N 1
ATOM 779 C CA . CYS A 1 93 ? 0.196 6.475 -7.776 1.00 95.75 93 CYS A CA 1
ATOM 780 C C . CYS A 1 93 ? 0.729 5.482 -6.748 1.00 95.75 93 CYS A C 1
ATOM 782 O O . CYS A 1 93 ? 0.262 4.342 -6.674 1.00 95.75 93 CYS A O 1
ATOM 784 N N . VAL A 1 94 ? 1.664 5.944 -5.919 1.00 96.62 94 VAL A N 1
ATOM 785 C CA . VAL A 1 94 ? 2.201 5.191 -4.783 1.00 96.62 94 VAL A CA 1
ATOM 786 C C . VAL A 1 94 ? 2.019 6.010 -3.514 1.00 96.62 94 VAL A C 1
ATOM 788 O O . VAL A 1 94 ? 2.480 7.148 -3.434 1.00 96.62 94 VAL A O 1
ATOM 791 N N . GLY A 1 95 ? 1.375 5.420 -2.512 1.00 95.19 95 GLY A N 1
ATOM 792 C CA . GLY A 1 95 ? 1.254 6.012 -1.187 1.00 95.19 95 GLY A CA 1
ATOM 793 C C . GLY A 1 95 ? 2.550 5.852 -0.401 1.00 95.19 95 GLY A C 1
ATOM 794 O O . GLY A 1 95 ? 3.045 4.737 -0.213 1.00 95.19 95 GLY A O 1
ATOM 795 N N . ILE A 1 96 ? 3.089 6.967 0.091 1.00 93.44 96 ILE A N 1
ATOM 796 C CA . ILE A 1 96 ? 4.285 6.967 0.936 1.00 93.44 96 ILE A CA 1
ATOM 797 C C . ILE A 1 96 ? 3.892 6.826 2.404 1.00 93.44 96 ILE A C 1
ATOM 799 O O . ILE A 1 96 ? 3.093 7.590 2.944 1.00 93.44 96 ILE A O 1
ATOM 803 N N . ASN A 1 97 ? 4.524 5.871 3.072 1.00 90.88 97 ASN A N 1
ATOM 804 C CA . ASN A 1 97 ? 4.383 5.605 4.492 1.00 90.88 97 ASN A CA 1
ATOM 805 C C . ASN A 1 97 ? 5.692 5.913 5.235 1.00 90.88 97 ASN A C 1
ATOM 807 O O . ASN A 1 97 ? 6.784 5.872 4.673 1.00 90.88 97 ASN A O 1
ATOM 811 N N . PHE A 1 98 ? 5.623 6.118 6.555 1.00 90.50 98 PHE A N 1
ATOM 812 C CA . PHE A 1 98 ? 6.832 6.340 7.365 1.00 90.50 98 PHE A CA 1
ATOM 813 C C . PHE A 1 98 ? 7.830 5.168 7.281 1.00 90.50 98 PHE A C 1
ATOM 815 O O . PHE A 1 98 ? 9.044 5.369 7.305 1.00 90.50 98 PHE A O 1
ATOM 822 N N . ARG A 1 99 ? 7.329 3.935 7.095 1.00 87.88 99 ARG A N 1
ATOM 823 C CA . ARG A 1 99 ? 8.171 2.749 6.862 1.00 87.88 99 ARG A CA 1
ATOM 824 C C . ARG A 1 99 ? 9.065 2.883 5.630 1.00 87.88 99 ARG A C 1
ATOM 826 O O . ARG A 1 99 ? 10.126 2.275 5.612 1.00 87.88 99 ARG A O 1
ATOM 833 N N . ASP A 1 100 ? 8.648 3.646 4.626 1.00 89.31 100 ASP A N 1
ATOM 834 C CA . ASP A 1 100 ? 9.398 3.815 3.385 1.00 89.31 100 ASP A CA 1
ATOM 835 C C . ASP A 1 100 ? 10.634 4.672 3.627 1.00 89.31 100 ASP A C 1
ATOM 837 O O . ASP A 1 100 ? 11.722 4.308 3.198 1.00 89.31 100 ASP A O 1
ATOM 841 N N . VAL A 1 101 ? 10.508 5.720 4.447 1.00 90.38 101 VAL A N 1
ATOM 842 C CA . VAL A 1 101 ? 11.658 6.500 4.926 1.00 90.38 101 VAL A CA 1
ATOM 843 C C . VAL A 1 101 ? 12.614 5.612 5.722 1.00 90.38 101 VAL A C 1
ATOM 845 O O . VAL A 1 101 ? 13.820 5.633 5.483 1.00 90.38 101 VAL A O 1
ATOM 848 N N . LEU A 1 102 ? 12.090 4.786 6.636 1.00 88.06 102 LEU A N 1
ATOM 849 C CA . LEU A 1 102 ? 12.918 3.865 7.421 1.00 88.06 102 LEU A CA 1
ATOM 850 C C . LEU A 1 102 ? 13.635 2.836 6.538 1.00 88.06 102 LEU A C 1
ATOM 852 O O . LEU A 1 102 ? 14.808 2.552 6.771 1.00 88.06 102 LEU A O 1
ATOM 856 N N . LYS A 1 103 ? 12.960 2.299 5.517 1.00 84.50 103 LYS A N 1
ATOM 857 C CA . LYS A 1 103 ? 13.543 1.383 4.529 1.00 84.50 103 LYS A CA 1
ATOM 858 C C . LYS A 1 103 ? 14.650 2.062 3.720 1.00 84.50 103 LYS A C 1
ATOM 860 O O . LYS A 1 103 ? 15.766 1.549 3.684 1.00 84.50 103 LYS A O 1
ATOM 865 N N . SER A 1 104 ? 14.385 3.250 3.173 1.00 85.12 104 SER A N 1
ATOM 866 C CA . SER A 1 104 ? 15.369 4.039 2.420 1.00 85.12 104 SER A CA 1
ATOM 867 C C . SER A 1 104 ? 16.605 4.376 3.256 1.00 85.12 104 SER A C 1
ATOM 869 O O . SER A 1 104 ? 17.725 4.343 2.757 1.00 85.12 104 SER A O 1
ATOM 871 N N . ARG A 1 105 ? 16.417 4.627 4.557 1.00 85.06 105 ARG A N 1
ATOM 872 C CA . ARG A 1 105 ? 17.491 4.918 5.520 1.00 85.06 105 ARG A CA 1
ATOM 873 C C . ARG A 1 105 ? 18.191 3.671 6.079 1.00 85.06 105 ARG A C 1
ATOM 875 O O . ARG A 1 105 ? 19.130 3.816 6.853 1.00 85.06 105 ARG A O 1
ATOM 882 N N . GLY A 1 106 ? 17.738 2.459 5.747 1.00 79.75 106 GLY A N 1
ATOM 883 C CA . GLY A 1 106 ? 18.274 1.213 6.313 1.00 79.75 106 GLY A CA 1
ATOM 884 C C . GLY A 1 106 ? 17.954 0.995 7.802 1.00 79.75 106 GLY A C 1
ATOM 885 O O . GLY A 1 106 ? 18.604 0.187 8.459 1.00 79.75 106 GLY A O 1
ATOM 886 N N . LEU A 1 107 ? 16.960 1.707 8.338 1.00 83.25 107 LEU A N 1
ATOM 887 C CA . LEU A 1 107 ? 16.556 1.693 9.751 1.00 83.25 107 LEU A CA 1
ATOM 888 C C . LEU A 1 107 ?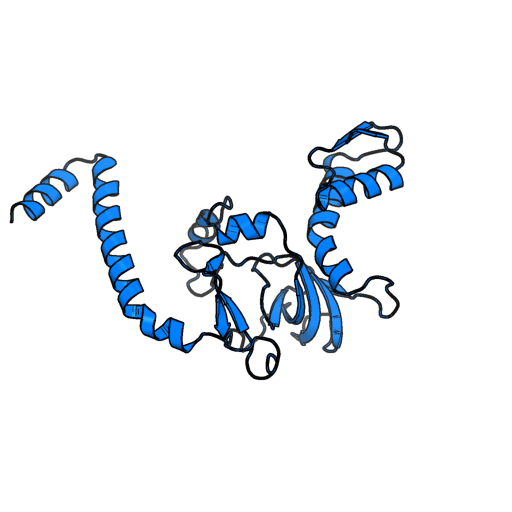 15.335 0.805 10.027 1.00 83.25 107 LEU A C 1
ATOM 890 O O . LEU A 1 107 ? 14.911 0.678 11.175 1.00 83.25 107 LEU A O 1
ATOM 894 N N . TYR A 1 108 ? 14.725 0.215 8.997 1.00 77.19 108 TYR A N 1
ATOM 895 C CA . TYR A 1 108 ? 13.546 -0.623 9.188 1.00 77.19 108 TYR A CA 1
ATOM 896 C C . TYR A 1 108 ? 13.931 -1.975 9.834 1.00 77.19 108 TYR A C 1
ATOM 898 O O . TYR A 1 108 ? 14.873 -2.635 9.375 1.00 77.19 108 TYR A O 1
ATOM 906 N N . PRO A 1 109 ? 13.237 -2.425 10.897 1.00 63.12 109 PRO A N 1
ATOM 907 C CA . PRO A 1 109 ? 13.463 -3.747 11.477 1.00 63.12 109 PRO A CA 1
ATOM 908 C C . PRO A 1 109 ? 13.225 -4.853 10.439 1.00 63.12 109 PRO A C 1
ATOM 910 O O . PRO A 1 109 ? 12.400 -4.702 9.541 1.00 63.12 109 PRO A O 1
ATOM 913 N N . HIS A 1 110 ? 13.938 -5.974 10.550 1.00 54.78 110 HIS A N 1
ATOM 914 C CA . HIS A 1 110 ? 13.812 -7.146 9.662 1.00 54.78 110 HIS A CA 1
ATOM 915 C C . HIS A 1 110 ? 14.251 -6.983 8.204 1.00 54.78 110 HIS A C 1
ATOM 917 O O . HIS A 1 110 ? 14.255 -7.971 7.469 1.00 54.78 110 HIS A O 1
ATOM 923 N N . THR A 1 111 ? 14.753 -5.814 7.800 1.00 51.53 111 THR A N 1
ATOM 924 C CA . THR A 1 111 ? 15.422 -5.667 6.496 1.00 51.53 111 THR A CA 1
ATOM 925 C C . THR A 1 111 ? 16.638 -6.600 6.356 1.00 51.53 111 THR A C 1
ATOM 927 O O . THR A 1 111 ? 17.021 -6.957 5.250 1.00 51.53 111 THR A O 1
ATOM 930 N N . ARG A 1 112 ? 17.202 -7.062 7.487 1.00 40.91 112 ARG A N 1
ATOM 931 C CA . ARG A 1 112 ? 18.285 -8.059 7.552 1.00 40.91 112 ARG A CA 1
ATOM 932 C C . ARG A 1 112 ? 17.812 -9.517 7.660 1.00 40.91 112 ARG A C 1
ATOM 934 O O . ARG A 1 112 ? 18.525 -10.400 7.206 1.00 40.91 112 ARG A O 1
ATOM 941 N N . THR A 1 113 ? 16.633 -9.800 8.226 1.00 36.72 113 THR A N 1
ATOM 942 C CA . THR A 1 113 ? 16.182 -11.192 8.450 1.00 36.72 113 THR A CA 1
ATOM 943 C C . THR A 1 113 ? 15.533 -11.825 7.222 1.00 36.72 113 THR A C 1
ATOM 945 O O . THR A 1 113 ? 15.642 -13.032 7.054 1.00 36.72 113 THR A O 1
ATOM 948 N N . PHE A 1 114 ? 14.935 -11.055 6.305 1.00 37.53 114 PHE A N 1
ATOM 949 C CA . PHE A 1 114 ? 14.470 -11.623 5.026 1.00 37.53 114 PHE A CA 1
ATOM 950 C C . PHE A 1 114 ? 15.616 -12.003 4.075 1.00 37.53 114 PHE A C 1
ATOM 952 O O . PHE A 1 114 ? 15.426 -12.880 3.235 1.00 37.53 114 PHE A O 1
ATOM 959 N N . ALA A 1 115 ? 16.797 -11.396 4.251 1.00 39.78 115 ALA A N 1
ATOM 960 C CA . ALA A 1 115 ? 18.033 -11.791 3.575 1.00 39.78 115 ALA A CA 1
ATOM 961 C C . ALA A 1 115 ? 18.688 -13.044 4.196 1.00 39.78 115 ALA A C 1
ATOM 963 O O . ALA A 1 115 ? 19.566 -13.637 3.583 1.00 39.78 115 ALA A O 1
ATOM 964 N N . GLN A 1 116 ? 18.280 -13.451 5.405 1.00 36.50 116 GLN A N 1
ATOM 965 C CA . GLN A 1 116 ? 18.864 -14.588 6.134 1.00 36.50 116 GLN A CA 1
ATOM 966 C C . GLN A 1 116 ? 17.942 -15.814 6.232 1.00 36.50 116 GLN A C 1
ATOM 968 O O . GLN A 1 116 ? 18.418 -16.880 6.604 1.00 36.50 116 GLN A O 1
ATOM 973 N N . LEU A 1 117 ? 16.647 -15.692 5.918 1.00 39.47 117 LEU A N 1
ATOM 974 C CA . LEU A 1 117 ? 15.679 -16.791 6.066 1.00 39.47 117 LEU A CA 1
ATOM 975 C C . LEU A 1 117 ? 15.578 -17.743 4.860 1.00 39.47 117 LEU A C 1
ATOM 977 O O . LEU A 1 117 ? 14.870 -18.731 4.962 1.00 39.47 117 LEU A O 1
ATOM 981 N N . ASP A 1 118 ? 16.295 -17.495 3.763 1.00 40.16 118 ASP A N 1
ATOM 982 C CA . ASP A 1 118 ? 16.475 -18.455 2.662 1.00 40.16 118 ASP A CA 1
ATOM 983 C C . ASP A 1 118 ? 17.853 -18.221 2.033 1.00 40.16 118 ASP A C 1
ATOM 985 O O . ASP A 1 118 ? 18.002 -17.367 1.160 1.00 40.16 118 ASP A O 1
ATOM 989 N N . GLN A 1 119 ? 18.874 -18.960 2.470 1.00 42.59 119 GLN A N 1
ATOM 990 C CA . GLN A 1 119 ? 20.163 -19.001 1.761 1.00 42.59 119 GLN A CA 1
ATOM 991 C C . GLN A 1 119 ? 20.083 -19.815 0.451 1.00 42.59 119 GLN A C 1
ATOM 993 O O . GLN A 1 119 ? 20.988 -19.728 -0.372 1.00 42.59 119 GLN A O 1
ATOM 998 N N . ASP A 1 120 ? 18.972 -20.526 0.216 1.00 43.88 120 ASP A N 1
ATOM 999 C CA . ASP A 1 120 ? 18.820 -21.487 -0.884 1.00 43.88 120 ASP A CA 1
ATOM 1000 C C . ASP A 1 120 ? 18.045 -20.952 -2.111 1.00 43.88 120 ASP A C 1
ATOM 1002 O O . ASP A 1 120 ? 17.755 -21.712 -3.035 1.00 43.88 120 ASP A O 1
ATOM 1006 N N . GLN A 1 121 ? 17.698 -19.655 -2.174 1.00 37.06 121 GLN A N 1
ATOM 1007 C CA . GLN A 1 121 ? 17.015 -19.063 -3.343 1.00 37.06 121 GLN A CA 1
ATOM 1008 C C . GLN A 1 121 ? 17.729 -17.810 -3.894 1.00 37.06 121 GLN A C 1
ATOM 1010 O O . GLN A 1 121 ? 17.411 -16.689 -3.494 1.00 37.06 121 GLN A O 1
ATOM 1015 N N . PRO A 1 122 ? 18.650 -17.963 -4.867 1.00 32.88 122 PRO A N 1
ATOM 1016 C CA . PRO A 1 122 ? 19.568 -16.904 -5.302 1.00 32.88 122 PRO A CA 1
ATOM 1017 C C . PRO A 1 122 ? 18.983 -15.864 -6.283 1.00 32.88 122 PRO A C 1
ATOM 1019 O O . PRO A 1 122 ? 19.744 -15.139 -6.919 1.00 32.88 122 PRO A O 1
ATOM 1022 N N . HIS A 1 123 ? 17.657 -15.753 -6.443 1.00 31.91 123 HIS A N 1
ATOM 1023 C CA . HIS A 1 123 ? 17.067 -14.968 -7.549 1.00 31.91 123 HIS A CA 1
ATOM 1024 C C . HIS A 1 123 ? 15.900 -14.047 -7.188 1.00 31.91 123 HIS A C 1
ATOM 1026 O O . HIS A 1 123 ? 15.223 -13.541 -8.081 1.00 31.91 123 HIS A O 1
ATOM 1032 N N . VAL A 1 124 ? 15.657 -13.785 -5.906 1.00 34.06 124 VAL A N 1
ATOM 1033 C CA . VAL A 1 124 ? 14.715 -12.731 -5.525 1.00 34.06 124 VAL A CA 1
ATOM 1034 C C . VAL A 1 124 ? 15.529 -11.601 -4.924 1.00 34.06 124 VAL A C 1
ATOM 1036 O O . VAL A 1 124 ? 15.981 -11.712 -3.788 1.00 34.06 124 VAL A O 1
ATOM 1039 N N . ASP A 1 125 ? 15.692 -10.510 -5.673 1.00 40.91 125 ASP A N 1
ATOM 1040 C CA . ASP A 1 125 ? 15.970 -9.190 -5.106 1.00 40.91 125 ASP A CA 1
ATOM 1041 C C . ASP A 1 125 ? 14.868 -8.917 -4.064 1.00 40.91 125 ASP A C 1
ATOM 1043 O O . ASP A 1 125 ? 13.809 -8.368 -4.379 1.00 40.91 125 ASP A O 1
ATOM 1047 N N . ARG A 1 126 ? 15.037 -9.385 -2.816 1.00 47.06 126 ARG A N 1
ATOM 1048 C CA . ARG A 1 126 ? 14.089 -9.188 -1.700 1.00 47.06 126 ARG A CA 1
ATOM 1049 C C . ARG A 1 126 ? 14.282 -7.779 -1.153 1.00 47.06 126 ARG A C 1
ATOM 1051 O O . ARG A 1 126 ? 14.631 -7.562 0.005 1.00 47.06 126 ARG A O 1
ATOM 1058 N N . ASP A 1 127 ? 14.116 -6.843 -2.076 1.00 51.47 127 ASP A N 1
ATOM 1059 C CA . ASP A 1 127 ? 14.702 -5.526 -2.057 1.00 51.47 127 ASP A CA 1
ATOM 1060 C C . ASP A 1 127 ? 14.121 -4.714 -0.903 1.00 51.47 127 ASP A C 1
ATOM 1062 O O . ASP A 1 127 ? 12.924 -4.753 -0.593 1.00 51.47 127 ASP A O 1
ATOM 1066 N N . THR A 1 128 ? 14.984 -3.905 -0.303 1.00 60.06 128 THR A N 1
ATOM 1067 C CA . THR A 1 128 ? 14.672 -2.905 0.727 1.00 60.06 128 THR A CA 1
ATOM 1068 C C . THR A 1 128 ? 13.798 -1.764 0.181 1.00 60.06 128 THR A C 1
ATOM 1070 O O . THR A 1 128 ? 13.749 -0.673 0.743 1.00 60.06 128 THR A O 1
ATOM 1073 N N . ALA A 1 129 ? 13.107 -2.019 -0.931 1.00 77.38 129 ALA A N 1
ATOM 1074 C CA . ALA A 1 129 ? 12.451 -1.053 -1.771 1.00 77.38 129 ALA A CA 1
ATOM 1075 C C . ALA A 1 129 ? 11.261 -0.399 -1.039 1.00 77.38 129 ALA A C 1
ATOM 1077 O O . ALA A 1 129 ? 10.433 -1.095 -0.417 1.00 77.38 129 ALA A O 1
ATOM 1078 N N . PRO A 1 130 ? 11.187 0.940 -1.085 1.00 87.62 130 PRO A N 1
ATOM 1079 C CA . PRO A 1 130 ? 10.083 1.714 -0.543 1.00 87.62 130 PRO A CA 1
ATOM 1080 C C . PRO A 1 130 ? 8.837 1.668 -1.443 1.00 87.62 130 PRO A C 1
ATOM 1082 O O . PRO A 1 130 ? 8.883 1.264 -2.607 1.00 87.62 130 PRO A O 1
ATOM 1085 N N . GLY A 1 131 ? 7.719 2.108 -0.869 1.00 90.19 131 GLY A N 1
ATOM 1086 C CA . GLY A 1 131 ? 6.396 2.178 -1.474 1.00 90.19 131 GLY A CA 1
ATOM 1087 C C . GLY A 1 131 ? 5.687 0.846 -1.332 1.00 90.19 131 GLY A C 1
ATOM 1088 O O . GLY A 1 131 ? 6.025 -0.095 -2.035 1.00 90.19 131 GLY A O 1
ATOM 1089 N N . SER A 1 132 ? 4.731 0.723 -0.415 1.00 90.75 132 SER A N 1
ATOM 1090 C CA . SER A 1 132 ? 3.905 -0.489 -0.323 1.00 90.75 132 SER A CA 1
ATOM 1091 C C . SER A 1 132 ? 2.544 -0.331 -0.973 1.00 90.75 132 SER A C 1
ATOM 1093 O O . SER A 1 132 ? 2.009 -1.310 -1.476 1.00 90.75 132 SER A O 1
ATOM 1095 N N . ASP A 1 133 ? 1.989 0.869 -0.967 1.00 95.19 133 ASP A N 1
ATOM 1096 C CA . ASP A 1 133 ? 0.598 1.114 -1.312 1.00 95.19 133 ASP A CA 1
ATOM 1097 C C . ASP A 1 133 ? 0.530 1.701 -2.707 1.00 95.19 133 ASP A C 1
ATOM 1099 O O . ASP A 1 133 ? 1.301 2.605 -3.023 1.00 95.19 133 ASP A O 1
ATOM 1103 N N . PHE A 1 134 ? -0.377 1.216 -3.546 1.00 97.38 134 PHE A N 1
ATOM 1104 C CA . PHE A 1 134 ? -0.458 1.716 -4.911 1.00 97.38 134 PHE A CA 1
ATOM 1105 C C . PHE A 1 134 ? -1.857 1.656 -5.493 1.00 97.38 134 PHE A C 1
ATOM 1107 O O . PHE A 1 134 ? -2.710 0.872 -5.070 1.00 97.38 134 PHE A O 1
ATOM 1114 N N . VAL A 1 135 ? -2.027 2.465 -6.534 1.00 98.25 135 VAL A N 1
ATOM 1115 C CA . VAL A 1 135 ? -3.118 2.383 -7.497 1.00 98.25 135 VAL A CA 1
ATOM 1116 C C . VAL A 1 135 ? -2.519 2.276 -8.890 1.00 98.25 135 VAL A C 1
ATOM 1118 O O . VAL A 1 135 ? -1.497 2.899 -9.189 1.00 98.25 135 VAL A O 1
ATOM 1121 N N . GLY A 1 136 ? -3.139 1.468 -9.740 1.00 97.25 136 GLY A N 1
ATOM 1122 C CA . GLY A 1 136 ? -2.696 1.306 -11.114 1.00 97.25 136 GLY A CA 1
ATOM 1123 C C . GLY A 1 136 ? -3.675 0.524 -11.972 1.00 97.25 136 GLY A C 1
ATOM 1124 O O . GLY A 1 136 ? -4.754 0.135 -11.523 1.00 97.25 136 GLY A O 1
ATOM 1125 N N . THR A 1 137 ? -3.264 0.267 -13.208 1.00 97.50 137 THR A N 1
ATOM 1126 C CA . THR A 1 137 ? -4.035 -0.514 -14.179 1.00 97.50 137 THR A CA 1
ATOM 1127 C C . THR A 1 137 ? -3.302 -1.799 -14.514 1.00 97.50 137 THR A C 1
ATOM 1129 O O . THR A 1 137 ? -2.100 -1.793 -14.788 1.00 97.50 137 THR A O 1
ATOM 1132 N N . ILE A 1 138 ? -4.012 -2.923 -14.512 1.00 97.25 138 ILE A N 1
ATOM 1133 C CA . ILE A 1 138 ? -3.444 -4.201 -14.935 1.00 97.25 138 ILE A CA 1
ATOM 1134 C C . ILE A 1 138 ? -3.124 -4.139 -16.433 1.00 97.25 138 ILE A C 1
ATOM 1136 O O . ILE A 1 138 ? -3.995 -3.861 -17.249 1.00 97.25 138 ILE A O 1
ATOM 1140 N N . VAL A 1 139 ? -1.879 -4.443 -16.805 1.00 95.50 139 VAL A N 1
ATOM 1141 C CA . VAL A 1 139 ? -1.439 -4.504 -18.214 1.00 95.50 139 VAL A CA 1
ATOM 1142 C C . VAL A 1 139 ? -1.229 -5.933 -18.700 1.00 95.50 139 VAL A C 1
ATOM 1144 O O . VAL A 1 139 ? -1.270 -6.202 -19.897 1.00 95.50 139 VAL A O 1
ATOM 1147 N N . ARG A 1 140 ? -0.999 -6.877 -17.779 1.00 94.69 140 ARG A N 1
ATOM 1148 C CA . ARG A 1 140 ? -0.820 -8.294 -18.108 1.00 94.69 140 ARG A CA 1
ATOM 1149 C C . ARG A 1 140 ? -1.207 -9.169 -16.927 1.00 94.69 140 ARG A C 1
ATOM 1151 O O . ARG A 1 140 ? -0.876 -8.848 -15.788 1.00 94.69 140 ARG A O 1
ATOM 1158 N N . THR A 1 141 ? -1.828 -10.308 -17.198 1.00 94.62 141 THR A N 1
ATOM 1159 C CA . THR A 1 141 ? -2.210 -11.287 -16.176 1.00 94.62 141 THR A CA 1
ATOM 1160 C C . THR A 1 141 ? -1.658 -12.665 -16.504 1.00 94.62 141 THR A C 1
ATOM 1162 O O . THR A 1 141 ? -1.420 -12.999 -17.665 1.00 94.62 141 THR A O 1
ATOM 1165 N N . CYS A 1 142 ? -1.439 -13.480 -15.473 1.00 90.81 142 CYS A N 1
ATOM 1166 C CA . CYS A 1 142 ? -1.359 -14.921 -15.660 1.00 90.81 142 CYS A CA 1
ATOM 1167 C C . CYS A 1 142 ? -2.787 -15.486 -15.858 1.00 90.81 142 CYS A C 1
ATOM 1169 O O . CYS A 1 142 ? -3.699 -15.036 -15.150 1.00 90.81 142 CYS A O 1
ATOM 1171 N N . PRO A 1 143 ? -3.007 -16.487 -16.740 1.00 84.88 143 PRO A N 1
ATOM 1172 C CA . PRO A 1 143 ? -4.337 -17.064 -16.988 1.00 84.88 143 PRO A CA 1
ATOM 1173 C C . PRO A 1 143 ? -5.054 -17.620 -15.750 1.00 84.88 143 PRO A C 1
ATOM 1175 O O . PRO A 1 143 ? -6.267 -17.787 -15.760 1.00 84.88 143 PRO A O 1
ATOM 1178 N N . THR A 1 144 ? -4.320 -17.915 -14.675 1.00 85.00 144 THR A N 1
ATOM 1179 C CA . THR A 1 144 ? -4.873 -18.446 -13.420 1.00 85.00 144 THR A CA 1
ATOM 1180 C C . THR A 1 144 ? -5.530 -17.387 -12.533 1.00 85.00 144 THR A C 1
ATOM 1182 O O . THR A 1 144 ? -6.079 -17.720 -11.484 1.00 85.00 144 THR A O 1
ATOM 1185 N N . THR A 1 145 ? -5.474 -16.110 -12.917 1.00 88.69 145 THR A N 1
ATOM 1186 C CA . THR A 1 145 ? -6.076 -15.014 -12.150 1.00 88.69 145 THR A CA 1
ATOM 1187 C C . THR A 1 145 ? -7.479 -14.681 -12.658 1.00 88.69 145 THR A C 1
ATOM 1189 O O . THR A 1 145 ? -7.775 -14.816 -13.839 1.00 88.69 145 THR A O 1
ATOM 1192 N N . LYS A 1 146 ? -8.346 -14.194 -11.763 1.00 91.56 146 LYS A N 1
ATOM 1193 C CA . LYS A 1 146 ? -9.694 -13.703 -12.111 1.00 91.56 146 LYS A CA 1
ATOM 1194 C C . LYS A 1 146 ? -9.712 -12.304 -12.748 1.00 91.56 146 LYS A C 1
ATOM 1196 O O . LYS A 1 146 ? -10.786 -11.797 -13.054 1.00 91.56 146 LYS A O 1
ATOM 1201 N N . PHE A 1 147 ? -8.552 -11.663 -12.837 1.00 95.75 147 PHE A N 1
ATOM 1202 C CA . PHE A 1 147 ? -8.393 -10.282 -13.281 1.00 95.75 147 PHE A CA 1
ATOM 1203 C C . PHE A 1 147 ? -8.103 -10.224 -14.780 1.00 95.75 147 PHE A C 1
ATOM 1205 O O . PHE A 1 147 ? -7.629 -11.199 -15.369 1.00 95.75 147 PHE A O 1
ATOM 1212 N N . GLN A 1 148 ? -8.337 -9.063 -15.384 1.00 95.38 148 GLN A N 1
ATOM 1213 C CA . GLN A 1 148 ? -8.122 -8.830 -16.808 1.00 95.38 148 GLN A CA 1
ATOM 1214 C C . GLN A 1 148 ? -7.274 -7.571 -17.039 1.00 95.38 148 GLN A C 1
ATOM 1216 O O . GLN A 1 148 ? -7.306 -6.638 -16.232 1.00 95.38 148 GLN A O 1
ATOM 1221 N N . PRO A 1 149 ? -6.490 -7.514 -18.132 1.00 96.75 149 PRO A N 1
ATOM 1222 C CA . PRO A 1 149 ? -5.886 -6.262 -18.569 1.00 96.75 149 PRO A CA 1
ATOM 1223 C C . PRO A 1 149 ? -6.941 -5.155 -18.716 1.00 96.75 149 PRO A C 1
ATOM 1225 O O . PRO A 1 149 ? -8.021 -5.395 -19.250 1.00 96.75 149 PRO A O 1
ATOM 1228 N N . GLY A 1 150 ? -6.620 -3.951 -18.245 1.00 96.81 150 GLY A N 1
ATOM 1229 C CA . GLY A 1 150 ? -7.537 -2.810 -18.176 1.00 96.81 150 GLY A CA 1
ATOM 1230 C C . GLY A 1 150 ? -8.229 -2.633 -16.821 1.00 96.81 150 GLY A C 1
ATOM 1231 O O . GLY A 1 150 ? -8.727 -1.542 -16.549 1.00 96.81 150 GLY A O 1
ATOM 1232 N N . ASP A 1 151 ? -8.215 -3.641 -15.942 1.00 97.44 151 ASP A N 1
ATOM 1233 C CA . ASP A 1 151 ? -8.754 -3.496 -14.587 1.00 97.44 151 ASP A CA 1
ATOM 1234 C C . ASP A 1 151 ? -7.962 -2.437 -13.801 1.00 97.44 151 ASP A C 1
ATOM 1236 O O . ASP A 1 151 ? -6.749 -2.569 -13.594 1.00 97.44 151 ASP A O 1
ATOM 1240 N N . ARG A 1 152 ? -8.664 -1.404 -13.319 1.00 97.94 152 ARG A N 1
ATOM 1241 C CA . ARG A 1 152 ? -8.138 -0.422 -12.359 1.00 97.94 152 ARG A CA 1
ATOM 1242 C C . ARG A 1 152 ? -8.153 -1.044 -10.966 1.00 97.94 152 ARG A C 1
ATOM 1244 O O . ARG A 1 152 ? -9.190 -1.526 -10.509 1.00 97.94 152 ARG A O 1
ATOM 1251 N N . VAL A 1 153 ? -7.014 -1.041 -10.280 1.00 98.12 153 VAL A N 1
ATOM 1252 C CA . VAL A 1 153 ? -6.831 -1.747 -9.006 1.00 98.12 153 VAL A CA 1
ATOM 1253 C C . VAL A 1 153 ? -6.107 -0.902 -7.968 1.00 98.12 153 VAL A C 1
ATOM 1255 O O . VAL A 1 153 ? -5.246 -0.087 -8.292 1.00 98.12 153 VAL A O 1
ATOM 1258 N N . VAL A 1 154 ? -6.442 -1.143 -6.703 1.00 98.19 154 VAL A N 1
ATOM 1259 C CA . VAL A 1 154 ? -5.703 -0.657 -5.532 1.00 98.19 154 VAL A CA 1
ATOM 1260 C C . VAL A 1 154 ? -5.160 -1.855 -4.770 1.00 98.19 154 VAL A C 1
ATOM 1262 O O . VAL A 1 154 ? -5.804 -2.908 -4.710 1.00 98.19 154 VAL A O 1
ATOM 1265 N N . GLY A 1 155 ? -3.982 -1.716 -4.174 1.00 95.62 155 GLY A N 1
ATOM 1266 C CA . GLY A 1 155 ? -3.411 -2.799 -3.393 1.00 95.62 155 GLY A CA 1
ATOM 1267 C C . GLY A 1 155 ? -2.220 -2.418 -2.541 1.00 95.62 155 GLY A C 1
ATOM 1268 O O . GLY A 1 155 ? -1.846 -1.252 -2.408 1.00 95.62 155 GLY A O 1
ATOM 1269 N N . ILE A 1 156 ? -1.645 -3.460 -1.951 1.00 92.50 156 ILE A N 1
ATOM 1270 C CA . ILE A 1 156 ? -0.424 -3.389 -1.160 1.00 92.50 156 ILE A CA 1
ATOM 1271 C C . ILE A 1 156 ? 0.586 -4.404 -1.690 1.00 92.50 156 ILE A C 1
ATOM 1273 O O . ILE A 1 156 ? 0.220 -5.504 -2.083 1.00 92.50 156 ILE A O 1
ATOM 1277 N N . SER A 1 157 ? 1.869 -4.077 -1.659 1.00 87.38 157 SER A N 1
ATOM 1278 C CA . SER A 1 157 ? 2.946 -5.018 -1.942 1.00 87.38 157 SER A CA 1
ATOM 1279 C C . SER A 1 157 ? 3.949 -5.060 -0.795 1.00 87.38 157 SER A C 1
ATOM 1281 O O . SER A 1 157 ? 4.280 -4.048 -0.169 1.00 87.38 157 SER A O 1
ATOM 1283 N N . ALA A 1 158 ? 4.457 -6.260 -0.521 1.00 73.56 158 ALA A N 1
ATOM 1284 C CA . ALA A 1 158 ? 5.587 -6.447 0.384 1.00 73.56 158 ALA A CA 1
ATOM 1285 C C . ALA A 1 158 ? 6.920 -6.053 -0.278 1.00 73.56 158 ALA A C 1
ATOM 1287 O O . ALA A 1 158 ? 7.846 -5.622 0.414 1.00 73.56 158 ALA A O 1
ATOM 1288 N N . HIS A 1 159 ? 6.978 -6.160 -1.606 1.00 74.44 159 HIS A N 1
ATOM 1289 C CA . HIS A 1 159 ? 8.122 -5.854 -2.460 1.00 74.44 159 HIS A CA 1
ATOM 1290 C C . HIS A 1 159 ? 7.867 -4.475 -3.073 1.00 74.44 159 HIS A C 1
ATOM 1292 O O . HIS A 1 159 ? 6.882 -4.322 -3.792 1.00 74.44 159 HIS A O 1
ATOM 1298 N N . GLY A 1 160 ? 8.651 -3.463 -2.692 1.00 83.31 160 GLY A N 1
ATOM 1299 C CA . GLY A 1 160 ? 8.318 -2.054 -2.936 1.00 83.31 160 GLY A CA 1
ATOM 1300 C C . GLY A 1 160 ? 7.888 -1.733 -4.375 1.00 83.31 160 GLY A C 1
ATOM 1301 O O . GLY A 1 160 ? 8.376 -2.348 -5.315 1.00 83.31 160 GLY A O 1
ATOM 1302 N N . VAL A 1 161 ? 6.979 -0.773 -4.548 1.00 90.81 161 VAL A N 1
ATOM 1303 C CA . VAL A 1 161 ? 6.287 -0.474 -5.820 1.00 90.81 161 VAL A CA 1
ATOM 1304 C C . VAL A 1 161 ? 6.504 0.950 -6.312 1.00 90.81 161 VAL A C 1
ATOM 1306 O O . VAL A 1 161 ? 5.769 1.412 -7.177 1.00 90.81 161 VAL A O 1
ATOM 1309 N N . LEU A 1 162 ? 7.536 1.645 -5.820 1.00 91.88 162 LEU A N 1
ATOM 1310 C CA . LEU A 1 162 ? 8.038 2.865 -6.467 1.00 91.88 162 LEU A CA 1
ATOM 1311 C C . LEU A 1 162 ? 8.703 2.505 -7.804 1.00 91.88 162 LEU A C 1
ATOM 1313 O O . LEU A 1 162 ? 9.922 2.452 -7.921 1.00 91.88 162 LEU A O 1
ATOM 1317 N N . HIS A 1 163 ? 7.861 2.146 -8.767 1.00 91.06 163 HIS A N 1
ATOM 1318 C CA . HIS A 1 163 ? 8.157 1.594 -10.079 1.00 91.06 163 HIS A CA 1
ATOM 1319 C C . HIS A 1 163 ? 7.132 2.146 -11.072 1.00 91.06 163 HIS A C 1
ATOM 1321 O O . HIS A 1 163 ? 5.997 2.423 -10.698 1.00 91.06 163 HIS A O 1
ATOM 1327 N N . SER A 1 164 ? 7.501 2.234 -12.346 1.00 91.94 164 SER A N 1
ATOM 1328 C CA . SER A 1 164 ? 6.544 2.431 -13.448 1.00 91.94 164 SER A CA 1
ATOM 1329 C C . SER A 1 164 ? 5.568 1.258 -13.579 1.00 91.94 164 SER A C 1
ATOM 1331 O O . SER A 1 164 ? 4.380 1.433 -13.848 1.00 91.94 164 SER A O 1
ATOM 1333 N N . HIS A 1 165 ? 6.083 0.045 -13.371 1.00 92.12 165 HIS A N 1
ATOM 1334 C CA . HIS A 1 165 ? 5.348 -1.198 -13.458 1.00 92.12 165 HIS A CA 1
ATOM 1335 C C . HIS A 1 165 ? 5.753 -2.117 -12.315 1.00 92.12 165 HIS A C 1
ATOM 1337 O O . HIS A 1 165 ? 6.941 -2.336 -12.089 1.00 92.12 165 HIS A O 1
ATOM 1343 N N . ALA A 1 166 ? 4.775 -2.709 -11.640 1.00 91.06 166 ALA A N 1
ATOM 1344 C CA . ALA A 1 166 ? 5.020 -3.681 -10.584 1.00 91.06 166 ALA A CA 1
ATOM 1345 C C . ALA A 1 166 ? 4.384 -5.028 -10.920 1.00 91.06 166 ALA A C 1
ATOM 1347 O O . ALA A 1 166 ? 3.346 -5.101 -11.582 1.00 91.06 166 ALA A O 1
ATOM 1348 N N . VAL A 1 167 ? 5.002 -6.100 -10.428 1.00 91.25 167 VAL A N 1
ATOM 1349 C CA . VAL A 1 167 ? 4.387 -7.426 -10.390 1.00 91.25 167 VAL A CA 1
ATOM 1350 C C . VAL A 1 167 ? 3.968 -7.722 -8.970 1.00 91.25 167 VAL A C 1
ATOM 1352 O O . VAL A 1 167 ? 4.782 -7.663 -8.052 1.00 91.25 167 VAL A O 1
ATOM 1355 N N . VAL A 1 168 ? 2.696 -8.054 -8.803 1.00 91.19 168 VAL A N 1
ATOM 1356 C CA . VAL A 1 168 ? 2.114 -8.357 -7.498 1.00 91.19 168 VAL A CA 1
ATOM 1357 C C . VAL A 1 168 ? 1.269 -9.613 -7.585 1.00 91.19 168 VAL A C 1
ATOM 1359 O O . VAL A 1 168 ? 0.742 -9.965 -8.647 1.00 91.19 168 VAL A O 1
ATOM 1362 N N . HIS A 1 169 ? 1.112 -10.283 -6.447 1.00 92.25 169 HIS A N 1
ATOM 1363 C CA . HIS A 1 169 ? 0.203 -11.410 -6.372 1.00 92.25 169 HIS A CA 1
ATOM 1364 C C . HIS A 1 169 ? -1.242 -10.903 -6.390 1.00 92.25 169 HIS A C 1
ATOM 1366 O O . HIS A 1 169 ? -1.600 -9.962 -5.681 1.00 92.25 169 HIS A O 1
ATOM 1372 N N . SER A 1 170 ? -2.099 -11.560 -7.168 1.00 92.94 170 SER A N 1
ATOM 1373 C CA . SER A 1 170 ? -3.508 -11.184 -7.355 1.00 92.94 170 SER A CA 1
ATOM 1374 C C . SER A 1 170 ? -4.330 -11.144 -6.055 1.00 92.94 170 SER A C 1
ATOM 1376 O O . SER A 1 170 ? -5.368 -10.493 -6.000 1.00 92.94 170 SER A O 1
ATOM 1378 N N . SER A 1 171 ? -3.867 -11.792 -4.981 1.00 92.38 171 SER A N 1
ATOM 1379 C CA . SER A 1 171 ? -4.497 -11.721 -3.652 1.00 92.38 171 SER A CA 1
ATOM 1380 C C . SER A 1 171 ? -4.207 -10.429 -2.880 1.00 92.38 171 SER A C 1
ATOM 1382 O O . SER A 1 171 ? -4.774 -10.237 -1.808 1.00 92.38 171 SER A O 1
ATOM 1384 N N . GLN A 1 172 ? -3.288 -9.587 -3.357 1.00 92.88 172 GLN A N 1
ATOM 1385 C CA . GLN A 1 172 ? -2.873 -8.355 -2.675 1.00 92.88 172 GLN A CA 1
ATOM 1386 C C . GLN A 1 172 ? -3.522 -7.094 -3.264 1.00 92.88 172 GLN A C 1
ATOM 1388 O O . GLN A 1 172 ? -3.195 -5.976 -2.861 1.00 92.88 172 GLN A O 1
ATOM 1393 N N . ILE A 1 173 ? -4.440 -7.279 -4.213 1.00 95.75 173 ILE A N 1
ATOM 1394 C CA . ILE A 1 173 ? -5.122 -6.214 -4.941 1.00 95.75 173 ILE A CA 1
ATOM 1395 C C . ILE A 1 173 ? -6.633 -6.423 -4.931 1.00 95.75 173 ILE A C 1
ATOM 1397 O O . ILE A 1 173 ? -7.134 -7.543 -4.803 1.00 95.75 173 ILE A O 1
ATOM 1401 N N . ILE A 1 174 ? -7.357 -5.326 -5.118 1.00 96.44 174 ILE A N 1
ATOM 1402 C CA . ILE A 1 174 ? -8.799 -5.307 -5.351 1.00 96.44 174 ILE A CA 1
ATOM 1403 C C . ILE A 1 174 ? -9.109 -4.404 -6.548 1.00 96.44 174 ILE A C 1
ATOM 1405 O O . ILE A 1 174 ? -8.427 -3.401 -6.760 1.00 96.44 174 ILE A O 1
ATOM 1409 N N . CYS A 1 175 ? -10.142 -4.749 -7.321 1.00 96.94 175 CYS A N 1
ATOM 1410 C CA . CYS A 1 175 ? -10.646 -3.870 -8.376 1.00 96.94 175 CYS A CA 1
ATOM 1411 C C . CYS A 1 175 ? -11.289 -2.629 -7.763 1.00 96.94 175 CYS A C 1
ATOM 1413 O O . CYS A 1 175 ? -12.055 -2.729 -6.801 1.00 96.94 175 CYS A O 1
ATOM 1415 N N . ILE A 1 176 ? -11.003 -1.476 -8.357 1.00 97.44 176 ILE A N 1
ATOM 1416 C CA . ILE A 1 176 ? -11.674 -0.220 -8.058 1.00 97.44 176 ILE A CA 1
ATOM 1417 C C . ILE A 1 176 ? -12.854 -0.093 -9.033 1.00 97.44 176 ILE A C 1
ATOM 1419 O O . ILE A 1 176 ? -12.628 -0.092 -10.245 1.00 97.44 176 ILE A O 1
ATOM 1423 N N . PRO A 1 177 ? -14.102 0.013 -8.543 1.00 94.62 177 PRO A N 1
ATOM 1424 C CA . PRO A 1 177 ? -15.254 0.286 -9.398 1.00 94.62 177 PRO A CA 1
ATOM 1425 C C . PRO A 1 177 ? -15.070 1.565 -10.223 1.00 94.62 177 PRO A C 1
ATOM 1427 O O . PRO A 1 177 ? -14.446 2.527 -9.771 1.00 94.62 177 PRO A O 1
ATOM 1430 N N . SER A 1 178 ? -15.633 1.601 -11.431 1.00 91.31 178 SER A N 1
ATOM 1431 C CA . SER A 1 178 ? -15.516 2.760 -12.328 1.00 91.31 178 SER A CA 1
ATOM 1432 C C . SER A 1 178 ? -16.163 4.028 -11.767 1.00 91.31 178 SER A C 1
ATOM 1434 O O . SER A 1 178 ? -15.733 5.128 -12.091 1.00 91.31 178 SER A O 1
ATOM 1436 N N . ASP A 1 179 ? -17.186 3.874 -10.929 1.00 93.62 179 ASP A N 1
ATOM 1437 C CA . ASP A 1 179 ? -17.930 4.943 -10.259 1.00 93.62 179 ASP A CA 1
ATOM 1438 C C . ASP A 1 179 ? -17.423 5.225 -8.835 1.00 93.62 179 ASP A C 1
ATOM 1440 O O . ASP A 1 179 ? -18.050 5.976 -8.085 1.00 93.62 179 ASP A O 1
ATOM 1444 N N . PHE A 1 180 ? -16.287 4.635 -8.440 1.00 95.06 180 PHE A N 1
ATOM 1445 C CA . PHE A 1 180 ? -15.742 4.851 -7.108 1.00 95.06 180 PHE A CA 1
ATOM 1446 C C . PHE A 1 180 ? -15.330 6.325 -6.933 1.00 95.06 180 PHE A C 1
ATOM 1448 O O . PHE A 1 180 ? -14.569 6.844 -7.752 1.00 95.06 180 PHE A O 1
ATOM 1455 N N . PRO A 1 181 ? -15.777 7.011 -5.865 1.00 94.50 181 PRO A N 1
ATOM 1456 C CA . PRO A 1 181 ? -15.729 8.474 -5.787 1.00 94.50 181 PRO A CA 1
ATOM 1457 C C . PRO A 1 181 ? -14.340 9.060 -5.497 1.00 94.50 181 PRO A C 1
ATOM 1459 O O . PRO A 1 181 ? -14.184 10.279 -5.522 1.00 94.50 181 PRO A O 1
ATOM 1462 N N . LEU A 1 182 ? -13.349 8.225 -5.172 1.00 94.69 182 LEU A N 1
ATOM 1463 C CA . LEU A 1 182 ? -12.005 8.669 -4.802 1.00 94.69 182 LEU A CA 1
ATOM 1464 C C . LEU A 1 182 ? -11.031 8.610 -5.985 1.00 94.69 182 LEU A C 1
ATOM 1466 O O . LEU A 1 182 ? -11.042 7.664 -6.784 1.00 94.69 182 LEU A O 1
ATOM 1470 N N . THR A 1 183 ? -10.152 9.611 -6.055 1.00 96.62 183 THR A N 1
ATOM 1471 C CA . THR A 1 183 ? -9.075 9.679 -7.055 1.00 96.62 183 THR A CA 1
ATOM 1472 C C . THR A 1 183 ? -7.987 8.635 -6.787 1.00 96.62 183 THR A C 1
ATOM 1474 O O . THR A 1 183 ? -7.937 8.036 -5.709 1.00 96.62 183 THR A O 1
ATOM 1477 N N . ASP A 1 184 ? -7.097 8.408 -7.758 1.00 96.69 184 ASP A N 1
ATOM 1478 C CA . ASP A 1 184 ? -5.963 7.485 -7.598 1.00 96.69 184 ASP A CA 1
ATOM 1479 C C . ASP A 1 184 ? -5.034 7.915 -6.453 1.00 96.69 184 ASP A C 1
ATOM 1481 O O . ASP A 1 184 ? -4.609 7.083 -5.652 1.00 96.69 184 ASP A O 1
ATOM 1485 N N . GLU A 1 185 ? -4.776 9.215 -6.309 1.00 96.06 185 GLU A N 1
ATOM 1486 C CA . GLU A 1 185 ? -3.943 9.774 -5.243 1.00 96.06 185 GLU A CA 1
ATOM 1487 C C . GLU A 1 185 ? -4.576 9.520 -3.874 1.00 96.06 185 GLU A C 1
ATOM 1489 O O . GLU A 1 185 ? -3.912 9.018 -2.964 1.00 96.06 185 GLU A O 1
ATOM 1494 N N . GLN A 1 186 ? -5.879 9.796 -3.743 1.00 95.19 186 GLN A N 1
ATOM 1495 C CA . GLN A 1 186 ? -6.631 9.561 -2.509 1.00 95.19 186 GLN A CA 1
ATOM 1496 C C . GLN A 1 186 ? -6.668 8.077 -2.148 1.00 95.19 186 GLN A C 1
ATOM 1498 O O . GLN A 1 186 ? -6.492 7.722 -0.986 1.00 95.19 186 GLN A O 1
ATOM 1503 N N . LEU A 1 187 ? -6.865 7.203 -3.135 1.00 96.00 187 LEU A N 1
ATOM 1504 C CA . LEU A 1 187 ? -6.877 5.761 -2.922 1.00 96.00 187 LEU A CA 1
ATOM 1505 C C . LEU A 1 187 ? -5.497 5.214 -2.567 1.00 96.00 187 LEU A C 1
ATOM 1507 O O . LEU A 1 187 ? -5.414 4.324 -1.731 1.00 96.00 187 LEU A O 1
ATOM 1511 N N . SER A 1 188 ? -4.419 5.742 -3.149 1.00 95.56 188 SER A N 1
ATOM 1512 C CA . SER A 1 188 ? -3.063 5.219 -2.945 1.00 95.56 188 SER A CA 1
ATOM 1513 C C . SER A 1 188 ? -2.559 5.356 -1.509 1.00 95.56 188 SER A C 1
ATOM 1515 O O . SER A 1 188 ? -1.704 4.584 -1.094 1.00 95.56 188 SER A O 1
ATOM 1517 N N . VAL A 1 189 ? -3.107 6.285 -0.719 1.00 93.44 189 VAL A N 1
ATOM 1518 C CA . VAL A 1 189 ? -2.688 6.526 0.675 1.00 93.44 189 VAL A CA 1
ATOM 1519 C C . VAL A 1 189 ? -3.494 5.735 1.713 1.00 93.44 189 VAL A C 1
ATOM 1521 O O . VAL A 1 189 ? -3.248 5.862 2.911 1.00 93.44 189 VAL A O 1
ATOM 1524 N N . MET A 1 190 ? -4.479 4.942 1.285 1.00 93.12 190 MET A N 1
ATOM 1525 C CA . MET A 1 190 ? -5.416 4.245 2.174 1.00 93.12 190 MET A CA 1
ATOM 1526 C C . MET A 1 190 ? -5.063 2.792 2.553 1.00 93.12 190 MET A C 1
ATOM 1528 O O . MET A 1 190 ? -5.359 2.433 3.695 1.00 93.12 190 MET A O 1
ATOM 1532 N N . PRO A 1 191 ? -4.501 1.924 1.686 1.00 94.62 191 PRO A N 1
ATOM 1533 C CA . PRO A 1 191 ? -4.506 0.475 1.894 1.00 94.62 191 PRO A CA 1
ATOM 1534 C C . PRO A 1 191 ? -3.884 0.022 3.214 1.00 94.62 191 PRO A C 1
ATOM 1536 O O . PRO A 1 191 ? -4.564 -0.588 4.041 1.00 94.62 191 PRO A O 1
ATOM 1539 N N . ALA A 1 192 ? -2.616 0.341 3.456 1.00 93.25 192 ALA A N 1
ATOM 1540 C CA . ALA A 1 192 ? -1.875 -0.087 4.631 1.00 93.25 192 ALA A CA 1
ATOM 1541 C C . ALA A 1 192 ? -2.479 0.492 5.908 1.00 93.25 192 ALA A C 1
ATOM 1543 O O . ALA A 1 192 ? -2.664 -0.242 6.881 1.00 93.25 192 ALA A O 1
ATOM 1544 N N . VAL A 1 193 ? -2.835 1.780 5.915 1.00 94.62 193 VAL A N 1
ATOM 1545 C CA . VAL A 1 193 ? -3.415 2.431 7.099 1.00 94.62 193 VAL A CA 1
ATOM 1546 C C . VAL A 1 193 ? -4.811 1.891 7.416 1.00 94.62 193 VAL A C 1
ATOM 1548 O O . VAL A 1 193 ? -5.085 1.567 8.572 1.00 94.62 193 VAL A O 1
ATOM 1551 N N . CYS A 1 194 ? -5.668 1.688 6.412 1.00 94.88 194 CYS A N 1
ATOM 1552 C CA . CYS A 1 194 ? -7.005 1.121 6.597 1.00 94.88 194 CYS A CA 1
ATOM 1553 C C . CYS A 1 194 ? -6.936 -0.329 7.065 1.00 94.88 194 CYS A C 1
ATOM 1555 O O . CYS A 1 194 ? -7.593 -0.685 8.043 1.00 94.88 194 CYS A O 1
ATOM 1557 N N . LEU A 1 195 ? -6.107 -1.157 6.423 1.00 94.31 195 LEU A N 1
ATOM 1558 C CA . LEU A 1 195 ? -5.902 -2.544 6.837 1.00 94.31 195 LEU A CA 1
ATOM 1559 C C . LEU A 1 195 ? -5.359 -2.619 8.265 1.00 94.31 195 LEU A C 1
ATOM 1561 O O . LEU A 1 195 ? -5.857 -3.415 9.059 1.00 94.31 195 LEU A O 1
ATOM 1565 N N . THR A 1 196 ? -4.406 -1.756 8.624 1.00 94.06 196 THR A N 1
ATOM 1566 C CA . THR A 1 196 ? -3.837 -1.696 9.979 1.00 94.06 196 THR A CA 1
ATOM 1567 C C . THR A 1 196 ? -4.900 -1.355 11.019 1.00 94.06 196 THR A C 1
ATOM 1569 O O . THR A 1 196 ? -5.001 -2.039 12.042 1.00 94.06 196 THR A O 1
ATOM 1572 N N . VAL A 1 197 ? -5.718 -0.330 10.762 1.00 96.50 197 VAL A N 1
ATOM 1573 C CA . VAL A 1 197 ? -6.779 0.111 11.680 1.00 96.50 197 VAL A CA 1
ATOM 1574 C C . VAL A 1 197 ? -7.863 -0.954 11.812 1.00 96.50 197 VAL A C 1
ATOM 1576 O O . VAL A 1 197 ? -8.212 -1.330 12.930 1.00 96.50 197 VAL A O 1
ATOM 1579 N N . ILE A 1 198 ? -8.353 -1.495 10.695 1.00 95.81 198 ILE A N 1
ATOM 1580 C CA . ILE A 1 198 ? -9.389 -2.534 10.702 1.00 95.81 198 ILE A CA 1
ATOM 1581 C C . ILE A 1 198 ? -8.872 -3.780 11.418 1.00 95.81 198 ILE A C 1
ATOM 1583 O O . ILE A 1 198 ? -9.552 -4.305 12.298 1.00 95.81 198 ILE A O 1
ATOM 1587 N N . TYR A 1 199 ? -7.668 -4.249 11.091 1.00 96.56 199 TYR A N 1
ATOM 1588 C CA . TYR A 1 199 ? -7.074 -5.405 11.756 1.00 96.56 199 TYR A CA 1
ATOM 1589 C C . TYR A 1 199 ? -6.974 -5.193 13.266 1.00 96.56 199 TYR A C 1
ATOM 1591 O O . TYR A 1 199 ? -7.491 -5.995 14.045 1.00 96.56 199 TYR A O 1
ATOM 1599 N N . SER A 1 200 ? -6.390 -4.072 13.680 1.00 96.94 200 SER A N 1
ATOM 1600 C CA . SER A 1 200 ? -6.153 -3.779 15.092 1.00 96.94 200 SER A CA 1
ATOM 1601 C C . SER A 1 200 ? -7.457 -3.601 15.867 1.00 96.94 200 SER A C 1
ATOM 1603 O O . SER A 1 200 ? -7.673 -4.260 16.881 1.00 96.94 200 SER A O 1
ATOM 1605 N N . LEU A 1 201 ? -8.369 -2.756 15.390 1.00 96.44 201 LEU A N 1
ATOM 1606 C CA . LEU A 1 201 ? -9.559 -2.395 16.158 1.00 96.44 201 LEU A CA 1
ATOM 1607 C C . LEU A 1 201 ? -10.687 -3.416 16.018 1.00 96.44 201 LEU A C 1
ATOM 1609 O O . LEU A 1 201 ? -11.314 -3.762 17.016 1.00 96.44 201 LEU A O 1
ATOM 1613 N N . LYS A 1 202 ? -10.939 -3.937 14.812 1.00 95.44 202 LYS A N 1
ATOM 1614 C CA . LYS A 1 202 ? -12.024 -4.902 14.577 1.00 95.44 202 LYS A CA 1
ATOM 1615 C C . LYS A 1 202 ? -11.643 -6.310 15.018 1.00 95.44 202 LYS A C 1
ATOM 1617 O O . LYS A 1 202 ? -12.417 -6.972 15.707 1.00 95.44 202 LYS A O 1
ATOM 1622 N N . TYR A 1 203 ? -10.473 -6.778 14.587 1.00 96.06 203 TYR A N 1
ATOM 1623 C CA . TYR A 1 203 ? -10.111 -8.193 14.689 1.00 96.06 203 TYR A CA 1
ATOM 1624 C C . TYR A 1 203 ? -9.216 -8.519 15.886 1.00 96.06 203 TYR A C 1
ATOM 1626 O O . TYR A 1 203 ? -9.227 -9.662 16.334 1.00 96.06 203 TYR A O 1
ATOM 1634 N N . ARG A 1 204 ? -8.447 -7.558 16.416 1.00 97.75 204 ARG A N 1
ATOM 1635 C CA . ARG A 1 204 ? -7.594 -7.785 17.598 1.00 97.75 204 ARG A CA 1
ATOM 1636 C C . ARG A 1 204 ? -8.223 -7.285 18.891 1.00 97.75 204 ARG A C 1
ATOM 1638 O O . ARG A 1 204 ? -8.274 -8.032 19.859 1.00 97.75 204 ARG A O 1
ATOM 1645 N N . VAL A 1 205 ? -8.692 -6.040 18.905 1.00 96.31 205 VAL A N 1
ATOM 1646 C CA . VAL A 1 205 ? -9.277 -5.408 20.101 1.00 96.31 205 VAL A CA 1
ATOM 1647 C C . VAL A 1 205 ? -10.779 -5.678 20.215 1.00 96.31 205 VAL A C 1
ATOM 1649 O O . VAL A 1 205 ? -11.322 -5.643 21.314 1.00 96.31 205 VAL A O 1
ATOM 1652 N N . HIS A 1 206 ? -11.449 -5.980 19.098 1.00 97.19 206 HIS A N 1
ATOM 1653 C CA . HIS A 1 206 ? -12.905 -6.134 19.028 1.00 97.19 206 HIS A CA 1
ATOM 1654 C C . HIS A 1 206 ? -13.655 -4.911 19.578 1.00 97.19 206 HIS A C 1
ATOM 1656 O O . HIS A 1 206 ? -14.595 -5.054 20.362 1.00 97.19 206 HIS A O 1
ATOM 1662 N N . LEU A 1 207 ? -13.219 -3.715 19.166 1.00 97.25 207 LEU A N 1
ATOM 1663 C CA . LEU A 1 207 ? -13.763 -2.429 19.598 1.00 97.25 207 LEU A CA 1
ATOM 1664 C C . LEU A 1 207 ? -15.285 -2.363 19.391 1.00 97.25 207 LEU A C 1
ATOM 1666 O O . LEU A 1 207 ? -15.797 -2.720 18.329 1.00 97.25 207 LEU A O 1
ATOM 1670 N N . ARG A 1 208 ? -15.996 -1.867 20.404 1.00 97.56 208 ARG A N 1
ATOM 1671 C CA . ARG A 1 208 ? -17.455 -1.710 20.435 1.00 97.56 208 ARG A CA 1
ATOM 1672 C C . ARG A 1 208 ? -17.846 -0.261 20.710 1.00 97.56 208 ARG A C 1
ATOM 1674 O O . ARG A 1 208 ? -17.083 0.497 21.311 1.00 97.56 208 ARG A O 1
ATOM 1681 N N . ALA A 1 209 ? -19.068 0.092 20.318 1.00 98.12 209 ALA A N 1
ATOM 1682 C CA . ALA A 1 209 ? -19.676 1.381 20.633 1.00 98.12 209 ALA A CA 1
ATOM 1683 C C . ALA A 1 209 ? -19.600 1.691 22.141 1.00 98.12 209 ALA A C 1
ATOM 1685 O O . ALA A 1 209 ? -19.714 0.796 22.982 1.00 98.12 209 ALA A O 1
ATOM 1686 N N . GLY A 1 210 ? -19.389 2.962 22.484 1.00 97.88 210 GLY A N 1
ATOM 1687 C CA . GLY A 1 210 ? -19.271 3.448 23.863 1.00 97.88 210 GLY A CA 1
ATOM 1688 C C . GLY A 1 210 ? -17.908 3.216 24.529 1.00 97.88 210 GLY A C 1
ATOM 1689 O O . GLY A 1 210 ? -17.617 3.848 25.546 1.00 97.88 210 GLY A O 1
ATOM 1690 N N . GLN A 1 211 ? -17.034 2.371 23.970 1.00 98.25 211 GLN A N 1
ATOM 1691 C CA . GLN A 1 211 ? -15.669 2.218 24.482 1.00 98.25 211 GLN A CA 1
ATOM 1692 C C . GLN A 1 211 ? -14.822 3.460 24.180 1.00 98.25 211 GLN A C 1
ATOM 1694 O O . GLN A 1 211 ? -15.099 4.203 23.242 1.00 98.25 211 GLN A O 1
ATOM 1699 N N . THR A 1 212 ? -13.792 3.702 24.993 1.00 98.31 212 THR A N 1
ATOM 1700 C CA . THR A 1 212 ? -12.882 4.845 24.822 1.00 98.31 212 THR A CA 1
ATOM 1701 C C . THR A 1 212 ? -11.543 4.385 24.255 1.00 98.31 212 THR A C 1
ATOM 1703 O O . THR A 1 212 ? -10.982 3.408 24.745 1.00 98.31 212 THR A O 1
ATOM 1706 N N . VAL A 1 213 ? -11.029 5.098 23.252 1.00 97.88 213 VAL A N 1
ATOM 1707 C CA . VAL A 1 213 ? -9.759 4.814 22.571 1.00 97.88 213 VAL A CA 1
ATOM 1708 C C . VAL A 1 213 ? -8.853 6.040 22.655 1.00 97.88 213 VAL A C 1
ATOM 1710 O O . VAL A 1 213 ? -9.265 7.135 22.277 1.00 97.88 213 VAL A O 1
ATOM 1713 N N . LEU A 1 214 ? -7.622 5.848 23.135 1.00 97.94 214 LEU A N 1
ATOM 1714 C CA . LEU A 1 214 ? -6.550 6.841 23.057 1.00 97.94 214 LEU A CA 1
ATOM 1715 C C . LEU A 1 214 ? -5.765 6.634 21.754 1.00 97.94 214 LEU A C 1
ATOM 1717 O O . LEU A 1 214 ? -5.244 5.544 21.519 1.00 97.94 214 LEU A O 1
ATOM 1721 N N . ILE A 1 215 ? -5.673 7.670 20.923 1.00 97.50 215 ILE A N 1
ATOM 1722 C CA . ILE A 1 215 ? -4.981 7.655 19.632 1.00 97.50 215 ILE A CA 1
ATOM 1723 C C . ILE A 1 215 ? -3.772 8.585 19.717 1.00 97.50 215 ILE A C 1
ATOM 1725 O O . ILE A 1 215 ? -3.902 9.802 19.669 1.00 97.50 215 ILE A O 1
ATOM 1729 N N . HIS A 1 216 ? -2.574 8.013 19.801 1.00 96.69 216 HIS A N 1
ATOM 1730 C CA . HIS A 1 216 ? -1.342 8.791 19.674 1.00 96.69 216 HIS A CA 1
ATOM 1731 C C . HIS A 1 216 ? -1.064 9.171 18.215 1.00 96.69 216 HIS A C 1
ATOM 1733 O O . HIS A 1 216 ? -1.450 8.449 17.296 1.00 96.69 216 HIS A O 1
ATOM 1739 N N . ALA A 1 217 ? -0.346 10.284 18.013 1.00 94.56 217 ALA A N 1
ATOM 1740 C CA . ALA A 1 217 ? 0.032 10.791 16.689 1.00 94.56 217 ALA A CA 1
ATOM 1741 C C . ALA A 1 217 ? -1.169 10.911 15.727 1.00 94.56 217 ALA A C 1
ATOM 1743 O O . ALA A 1 217 ? -1.083 10.585 14.541 1.00 94.56 217 ALA A O 1
ATOM 1744 N N . ALA A 1 218 ? -2.304 11.379 16.255 1.00 95.31 218 ALA A N 1
ATOM 1745 C CA . ALA A 1 218 ? -3.591 11.402 15.573 1.00 95.31 218 ALA A CA 1
ATOM 1746 C C . ALA A 1 218 ? -3.606 12.210 14.263 1.00 95.31 218 ALA A C 1
ATOM 1748 O O . ALA A 1 218 ? -4.437 11.956 13.395 1.00 95.31 218 ALA A O 1
ATOM 1749 N N . THR A 1 219 ? -2.679 13.154 14.092 1.00 95.31 219 THR A N 1
ATOM 1750 C CA . THR A 1 219 ? -2.525 13.961 12.871 1.00 95.31 219 THR A CA 1
ATOM 1751 C C . THR A 1 219 ? -1.934 13.184 11.689 1.00 95.31 219 THR A C 1
ATOM 1753 O O . THR A 1 219 ? -2.039 13.643 10.556 1.00 95.31 219 THR A O 1
ATOM 1756 N N . GLY A 1 220 ? -1.333 12.009 11.915 1.00 93.19 220 GLY A N 1
ATOM 1757 C CA . GLY A 1 220 ? -0.817 11.144 10.850 1.00 93.19 220 GLY A CA 1
ATOM 1758 C C . GLY A 1 220 ? -1.909 10.320 10.158 1.00 93.19 220 GLY A C 1
ATOM 1759 O O . GLY A 1 220 ? -2.996 10.136 10.699 1.00 93.19 220 GLY A O 1
ATOM 1760 N N . GLY A 1 221 ? -1.608 9.748 8.985 1.00 92.00 221 GLY A N 1
ATOM 1761 C CA . GLY A 1 221 ? -2.587 9.002 8.174 1.00 92.00 221 GLY A CA 1
ATOM 1762 C C . GLY A 1 221 ? -3.283 7.856 8.924 1.00 92.00 221 GLY A C 1
ATOM 1763 O O . GLY A 1 221 ? -4.509 7.765 8.921 1.00 92.00 221 GLY A O 1
ATOM 1764 N N . ALA A 1 222 ? -2.526 7.031 9.656 1.00 93.88 222 ALA A N 1
ATOM 1765 C CA . ALA A 1 222 ? -3.108 5.979 10.495 1.00 93.88 222 ALA A CA 1
ATOM 1766 C C . ALA A 1 222 ? -3.994 6.546 11.617 1.00 93.88 222 ALA A C 1
ATOM 1768 O O . ALA A 1 222 ? -5.051 5.988 11.903 1.00 93.88 222 ALA A O 1
ATOM 1769 N N . GLY A 1 223 ? -3.591 7.668 12.221 1.00 96.31 223 GLY A N 1
ATOM 1770 C CA . GLY A 1 223 ? -4.361 8.369 13.246 1.00 96.31 223 GLY A CA 1
ATOM 1771 C C . GLY A 1 223 ? -5.697 8.886 12.715 1.00 96.31 223 GLY A C 1
ATOM 1772 O O . GLY A 1 223 ? -6.737 8.619 13.310 1.00 96.31 223 GLY A O 1
ATOM 1773 N N . GLN A 1 224 ? -5.687 9.529 11.546 1.00 96.44 224 GLN A N 1
ATOM 1774 C CA . GLN A 1 224 ? -6.891 10.037 10.885 1.00 96.44 224 GLN A CA 1
ATOM 1775 C C . GLN A 1 224 ? -7.870 8.918 10.511 1.00 96.44 224 GLN A C 1
ATOM 1777 O O . GLN A 1 224 ? -9.069 9.041 10.760 1.00 96.44 224 GLN A O 1
ATOM 1782 N N . ILE A 1 225 ? -7.379 7.798 9.970 1.00 96.44 225 ILE A N 1
ATOM 1783 C CA . ILE A 1 225 ? -8.230 6.635 9.670 1.00 96.44 225 ILE A CA 1
ATOM 1784 C C . ILE A 1 225 ? -8.750 5.978 10.957 1.00 96.44 225 ILE A C 1
ATOM 1786 O O . ILE A 1 225 ? -9.903 5.554 11.013 1.00 96.44 225 ILE A O 1
ATOM 1790 N N . CYS A 1 226 ? -7.940 5.935 12.017 1.00 97.50 226 CYS A N 1
ATOM 1791 C CA . CYS A 1 226 ? -8.346 5.421 13.324 1.00 97.50 226 CYS A CA 1
ATOM 1792 C C . CYS A 1 226 ? -9.484 6.253 13.936 1.00 97.50 226 CYS A C 1
ATOM 1794 O O . CYS A 1 226 ? -10.468 5.681 14.405 1.00 97.50 226 CYS A O 1
ATOM 1796 N N . ILE A 1 227 ? -9.397 7.589 13.867 1.00 97.81 227 ILE A N 1
ATOM 1797 C CA . ILE A 1 227 ? -10.463 8.499 14.314 1.00 97.81 227 ILE A CA 1
ATOM 1798 C C . ILE A 1 227 ? -11.755 8.227 13.545 1.00 97.81 227 ILE A C 1
ATOM 1800 O O . ILE A 1 227 ? -12.790 7.994 14.170 1.00 97.81 227 ILE A O 1
ATOM 1804 N N . GLN A 1 228 ? -11.688 8.208 12.210 1.00 96.75 228 GLN A N 1
ATOM 1805 C CA . GLN A 1 228 ? -12.855 7.962 11.358 1.00 96.75 228 GLN A C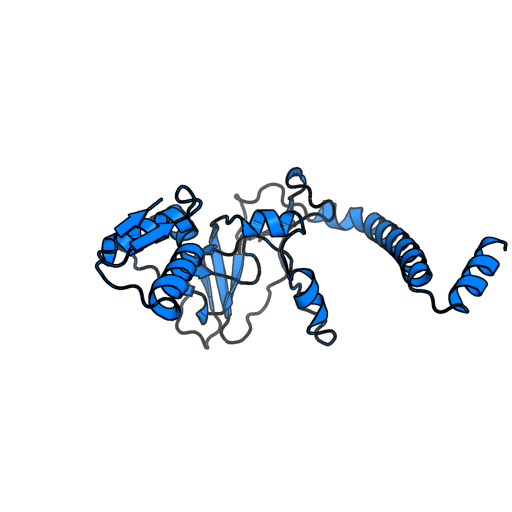A 1
ATOM 1806 C C . GLN A 1 228 ? -13.501 6.606 11.666 1.00 96.75 228 GLN A C 1
ATOM 1808 O O . GLN A 1 228 ? -14.720 6.512 11.811 1.00 96.75 228 GLN A O 1
ATOM 1813 N N . TYR A 1 229 ? -12.691 5.559 11.850 1.00 97.44 229 TYR A N 1
ATOM 1814 C CA . TYR A 1 229 ? -13.186 4.238 12.229 1.00 97.44 229 TYR A CA 1
ATOM 1815 C C . TYR A 1 229 ? -13.848 4.240 13.617 1.00 97.44 229 TYR A C 1
ATOM 1817 O O . TYR A 1 229 ? -14.923 3.667 13.792 1.00 97.44 229 TYR A O 1
ATOM 1825 N N . CYS A 1 230 ? -13.243 4.897 14.611 1.00 97.56 230 CYS A N 1
ATOM 1826 C CA . CYS A 1 230 ? -13.817 4.998 15.955 1.00 97.56 230 CYS A CA 1
ATOM 1827 C C . CYS A 1 230 ? -15.156 5.746 15.945 1.00 97.56 230 CYS A C 1
ATOM 1829 O O . CYS A 1 230 ? -16.108 5.285 16.574 1.00 97.56 230 CYS A O 1
ATOM 1831 N N . GLN A 1 231 ? -15.250 6.850 15.200 1.00 96.88 231 GLN A N 1
ATOM 1832 C CA . GLN A 1 231 ? -16.494 7.604 15.020 1.00 96.88 231 GLN A CA 1
ATOM 1833 C C . GLN A 1 231 ? -17.575 6.749 14.351 1.00 96.88 231 GLN A C 1
ATOM 1835 O O . GLN A 1 231 ? -18.699 6.703 14.845 1.00 96.88 231 GLN A O 1
ATOM 1840 N N . TYR A 1 232 ? -17.223 6.010 13.294 1.00 97.06 232 TYR A N 1
ATOM 1841 C CA . TYR A 1 232 ? -18.133 5.092 12.602 1.00 97.06 232 TYR A CA 1
ATOM 1842 C C . TYR A 1 232 ? -18.703 4.003 13.528 1.00 97.06 232 TYR A C 1
ATOM 1844 O O . TYR A 1 232 ? -19.886 3.684 13.461 1.00 97.06 232 TYR A O 1
ATOM 1852 N N . ILE A 1 233 ? -17.881 3.451 14.426 1.00 96.44 233 ILE A N 1
ATOM 1853 C CA . ILE A 1 233 ? -18.308 2.435 15.404 1.00 96.44 233 ILE A CA 1
ATOM 1854 C C . ILE A 1 233 ? -19.072 3.043 16.595 1.00 96.44 233 ILE A C 1
ATOM 1856 O O . ILE A 1 233 ? -19.734 2.316 17.335 1.00 96.44 233 ILE A O 1
ATOM 1860 N N . GLY A 1 234 ? -18.998 4.360 16.809 1.00 97.56 234 GLY A N 1
ATOM 1861 C CA . GLY A 1 234 ? -19.567 5.025 17.984 1.00 97.56 234 GLY A CA 1
ATOM 1862 C C . GLY A 1 234 ? -18.701 4.891 19.242 1.00 97.56 234 GLY A C 1
ATOM 1863 O O . GLY A 1 234 ? -19.224 4.853 20.357 1.00 97.56 234 GLY A O 1
ATOM 1864 N N . ALA A 1 235 ? -17.382 4.767 19.086 1.00 98.12 235 ALA A N 1
ATOM 1865 C CA . ALA A 1 235 ? -16.418 4.819 20.182 1.00 98.12 235 ALA A CA 1
ATOM 1866 C C . ALA A 1 235 ? -16.032 6.273 20.515 1.00 98.12 235 ALA A C 1
ATOM 1868 O O . ALA A 1 235 ? -16.050 7.159 19.659 1.00 98.12 235 ALA A O 1
ATOM 1869 N N . ARG A 1 236 ? -15.644 6.524 21.767 1.00 98.19 236 ARG A N 1
ATOM 1870 C CA . ARG A 1 236 ? -15.148 7.827 22.223 1.00 98.19 236 ARG A CA 1
ATOM 1871 C C . ARG A 1 236 ? -13.645 7.930 21.981 1.00 98.19 236 ARG A C 1
ATOM 1873 O O . ARG A 1 236 ? -12.888 7.082 22.443 1.00 98.19 236 ARG A O 1
ATOM 1880 N N . VAL A 1 237 ? -13.211 8.989 21.309 1.00 98.06 237 VAL A N 1
ATOM 1881 C CA . VAL A 1 237 ? -11.797 9.226 20.991 1.00 98.06 237 VAL A CA 1
ATOM 1882 C C . VAL A 1 237 ? -11.170 10.209 21.979 1.00 98.06 237 VAL A C 1
ATOM 1884 O O . VAL A 1 237 ? -11.777 11.221 22.323 1.00 98.06 237 VAL A O 1
ATOM 1887 N N . ILE A 1 238 ? -9.940 9.915 22.394 1.00 98.06 238 ILE A N 1
ATOM 1888 C CA . ILE A 1 238 ? -8.986 10.859 22.984 1.00 98.06 238 ILE A CA 1
ATOM 1889 C C . ILE A 1 238 ? -7.793 10.899 22.023 1.00 98.06 238 ILE A C 1
ATOM 1891 O O . ILE A 1 238 ? -7.262 9.839 21.696 1.00 98.06 238 ILE A O 1
ATOM 1895 N N . ALA A 1 239 ? -7.407 12.076 21.534 1.00 91.25 239 ALA A N 1
ATOM 1896 C CA . ALA A 1 239 ? -6.414 12.247 20.471 1.00 91.25 239 ALA A CA 1
ATOM 1897 C C . ALA A 1 239 ? -5.565 13.500 20.698 1.00 91.25 239 ALA A C 1
ATOM 1899 O O . ALA A 1 239 ? -6.140 14.489 21.206 1.00 91.25 239 ALA A O 1
#

Secondary structure (DSSP, 8-state):
-HHHHHHHHHHSS--HHHHHHHHHHHHHHHHHHHHHTHHHHGGGB-S-TTTSTTTS-EEEE--TT--GGG-EEEE-----S--TTEEEEEEEEEE--HHHHHHHTT-STTTTTTTTS-TT-TT---------EEEEEEEEE-TTSS--TT-EEEEE-SS---BSEEEEEGGGEEEPPTT-SS-HHHHHTSHHHHHHHHIIIIIIS---TT-EEE-TTTTSHHHHHHHHHHHHHTPEEE-

InterPro domains:
  IPR011032 GroES-like superfamily [SSF50129] (75-218)
  IPR013154 Alcohol dehydrogenase-like, N-terminal [PF08240] (84-164)
  IPR020843 Enoylreductase domain [SM00829] (66-239)
  IPR051397 Zinc-containing alcohol dehydrogenase-like protein [PTHR43677] (78-239)